Protein AF-A0A751ZZ81-F1 (afdb_monomer_lite)

pLDDT: mean 87.43, std 10.87, range [50.22, 98.56]

Organism: Salmonella dublin (NCBI:txid98360)

Foldseek 3Di:
DDKDWAFWWWADLQQKIFGDRAQQPPPPNQDDQQKKKWFPDVVIWIWGWHADPGRGITGTDGDPRHIGDIGTMMIDGDDDDDDPVVVVVVVVVVVVVVVVVVVVVVVVVCVVPPCVVVVVVVVVVVVVVVVVVVVVVVVVVVVVVVVVVVVVVVVVVVVVVVVVVVVVVVVVVVVVVVVVVVVVVVVVVVVVVVVVVVVVVVVVVVVVVVVVVVVVVVVVVVVVVVVVVVVVVVVVVVVVVVVVVVVVVVVVVDDVLVDDDPVCVCPSVPDVLVVCVVVVNNQWDDDPFWTWRADPVRQWTFIQGPVRDTAIAGPVVRDGQFDDVVRVTQRDPDPCSSCVSVVNNQWDDDPFWTWRADDDDPGPDIDIDGD

Sequence (371 aa):
MALYRTGTAAMDAQGVITGTGTKWREPLSLIRTGATIVFLTSPLKLAVISDIVSNTEMKAIQTDGDPVENGNYVILLNDSLTVDGMAQDVAETLRYYQSKETVIEEAIEFFKNFDLKTIQDLVSRAEASAQKTDADRAATEQLKNDTQTIKDAAVTETQQIKDAAVSETQQIKNAAVAETNQIKADTDAIKNQTQQIKDSAVNEITVIKNEALDARDEAENAQLAAEQSKVGADNAKSDAETARDEARQWAQQVNPENLLHKDQNLADVPDKEQAKVNFGLDRIKQNDDSSRLYDPANRRNIVLMDTGVWGVYDDVNKSFVPLGIKQGGTGAENVEGAKINFGIDRLRQTEVETMVYAPGSNSPYRITIRP

Structure (mmCIF, N/CA/C/O backbone):
data_AF-A0A751ZZ81-F1
#
_entry.id   AF-A0A751ZZ81-F1
#
loop_
_atom_site.group_PDB
_atom_site.id
_atom_site.type_symbol
_atom_site.label_atom_id
_atom_site.label_alt_id
_atom_site.label_comp_id
_atom_site.label_asym_id
_atom_site.label_entity_id
_atom_site.label_seq_id
_atom_site.pdbx_PDB_ins_code
_atom_site.Cartn_x
_atom_site.Cartn_y
_atom_site.Cartn_z
_atom_site.occupancy
_atom_site.B_iso_or_equiv
_atom_site.auth_seq_id
_atom_site.auth_comp_id
_atom_site.auth_asym_id
_atom_site.auth_atom_id
_atom_site.pdbx_PDB_model_num
ATOM 1 N N . MET A 1 1 ? -118.621 -21.925 139.766 1.00 52.91 1 MET A N 1
ATOM 2 C CA . MET A 1 1 ? -117.675 -23.026 139.499 1.00 52.91 1 MET A CA 1
ATOM 3 C C . MET A 1 1 ? -117.491 -23.099 137.993 1.00 52.91 1 MET A C 1
ATOM 5 O O . MET A 1 1 ? -118.466 -23.344 137.291 1.00 52.91 1 MET A O 1
ATOM 9 N N . ALA A 1 2 ? -116.317 -22.720 137.491 1.00 70.25 2 ALA A N 1
ATOM 10 C CA . ALA A 1 2 ? -116.065 -22.649 136.054 1.00 70.25 2 ALA A CA 1
ATOM 11 C C . ALA A 1 2 ? -115.754 -24.053 135.506 1.00 70.25 2 ALA A C 1
ATOM 13 O O . ALA A 1 2 ? -115.048 -24.826 136.153 1.00 70.25 2 ALA A O 1
ATOM 14 N N . LEU A 1 3 ? -116.328 -24.381 134.344 1.00 78.44 3 LEU A N 1
ATOM 15 C CA . LEU A 1 3 ? -116.157 -25.664 133.659 1.00 78.44 3 LEU A CA 1
ATOM 16 C C . LEU A 1 3 ? -115.354 -25.439 132.380 1.00 78.44 3 LEU A C 1
ATOM 18 O O . LEU A 1 3 ? -115.780 -24.650 131.537 1.00 78.44 3 LEU A O 1
ATOM 22 N N . TYR A 1 4 ? -114.247 -26.156 132.207 1.00 81.38 4 TYR A N 1
ATOM 23 C CA . TYR A 1 4 ? -113.512 -26.188 130.942 1.00 81.38 4 TYR A CA 1
ATOM 24 C C . TYR A 1 4 ? -114.036 -27.329 130.067 1.00 81.38 4 TYR A C 1
ATOM 26 O O . TYR A 1 4 ? -114.168 -28.455 130.545 1.00 81.38 4 TYR A O 1
ATOM 34 N N . ARG A 1 5 ? -114.365 -27.042 128.801 1.00 83.88 5 ARG A N 1
ATOM 35 C CA . ARG A 1 5 ? -115.010 -28.000 127.871 1.00 83.88 5 ARG A CA 1
ATOM 36 C C . ARG A 1 5 ? -114.432 -27.976 126.456 1.00 83.88 5 ARG A C 1
ATOM 38 O O . ARG A 1 5 ? -115.049 -28.479 125.524 1.00 83.88 5 ARG A O 1
ATOM 45 N N . THR A 1 6 ? -113.314 -27.288 126.264 1.00 83.00 6 THR A N 1
ATOM 46 C CA . THR A 1 6 ? -112.787 -27.016 124.927 1.00 83.00 6 THR A CA 1
ATOM 47 C C . THR A 1 6 ? -112.064 -28.247 124.390 1.00 83.00 6 THR A C 1
ATOM 49 O O . THR A 1 6 ? -111.134 -28.734 125.033 1.00 83.00 6 THR A O 1
ATOM 52 N N . GLY A 1 7 ? -112.466 -28.710 123.203 1.00 86.81 7 GLY A N 1
ATOM 53 C CA . GLY A 1 7 ? -111.902 -29.881 122.524 1.00 86.81 7 GLY A CA 1
ATOM 54 C C . GLY A 1 7 ? -112.528 -31.213 122.953 1.00 86.81 7 GLY A C 1
ATOM 55 O O . GLY A 1 7 ? -113.434 -31.252 123.783 1.00 86.81 7 GLY A O 1
ATOM 56 N N . THR A 1 8 ? -112.030 -32.311 122.387 1.00 87.25 8 THR A N 1
ATOM 57 C CA . THR A 1 8 ? -112.363 -33.684 122.807 1.00 87.25 8 THR A CA 1
ATOM 58 C C . THR A 1 8 ? -111.148 -34.327 123.460 1.00 87.25 8 THR A C 1
ATOM 60 O O . THR A 1 8 ? -110.020 -33.890 123.228 1.00 87.25 8 THR A O 1
ATOM 63 N N . ALA A 1 9 ? -111.355 -35.342 124.289 1.00 87.12 9 ALA A N 1
ATOM 64 C CA . ALA A 1 9 ? -110.262 -36.060 124.924 1.00 87.12 9 ALA A CA 1
ATOM 65 C C . ALA A 1 9 ? -110.516 -37.567 124.909 1.00 87.12 9 ALA A C 1
ATOM 67 O O . ALA A 1 9 ? -111.645 -38.020 125.106 1.00 87.12 9 ALA A O 1
ATOM 68 N N . ALA A 1 10 ? -109.446 -38.325 124.696 1.00 88.38 10 ALA A N 1
ATOM 69 C CA . ALA A 1 10 ?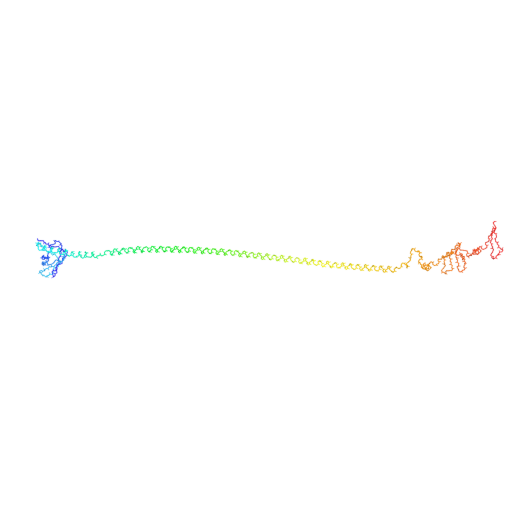 -109.373 -39.760 124.940 1.00 88.38 10 ALA A CA 1
ATOM 70 C C . ALA A 1 10 ? -108.483 -40.015 126.156 1.00 88.38 10 ALA A C 1
ATOM 72 O O . ALA A 1 10 ? -107.621 -39.190 126.469 1.00 88.38 10 ALA A O 1
ATOM 73 N N . MET A 1 11 ? -108.657 -41.160 126.808 1.00 87.44 11 MET A N 1
ATOM 74 C CA . MET A 1 11 ? -107.778 -41.594 127.891 1.00 87.44 11 MET A CA 1
ATOM 75 C C . MET A 1 11 ? -107.401 -43.057 127.700 1.00 87.44 11 MET A C 1
ATOM 77 O O . MET A 1 11 ? -108.274 -43.904 127.506 1.00 87.44 11 MET A O 1
ATOM 81 N N . ASP A 1 12 ? -106.107 -43.351 127.752 1.00 85.00 12 ASP A N 1
ATOM 82 C CA . ASP A 1 12 ? -105.612 -44.724 127.688 1.00 85.00 12 ASP A CA 1
ATOM 83 C C . ASP A 1 12 ? -105.709 -45.443 129.047 1.00 85.00 12 ASP A C 1
ATOM 85 O O . ASP A 1 12 ? -106.086 -44.859 130.064 1.00 85.00 12 ASP A O 1
ATOM 89 N N . ALA A 1 13 ? -105.383 -46.739 129.066 1.00 78.75 13 ALA A N 1
ATOM 90 C CA . ALA A 1 13 ? -105.433 -47.563 130.277 1.00 78.75 13 ALA A CA 1
ATOM 91 C C . ALA A 1 13 ? -104.358 -47.187 131.322 1.00 78.75 13 ALA A C 1
ATOM 93 O O . ALA A 1 13 ? -104.351 -47.730 132.425 1.00 78.75 13 ALA A O 1
ATOM 94 N N . GLN A 1 14 ? -103.424 -46.292 130.981 1.00 78.06 14 GLN A N 1
ATOM 95 C CA . GLN A 1 14 ? -102.350 -45.812 131.850 1.00 78.06 14 GLN A CA 1
ATOM 96 C C . GLN A 1 14 ? -102.650 -44.419 132.431 1.00 78.06 14 GLN A C 1
ATOM 98 O O . GLN A 1 14 ? -101.822 -43.873 133.164 1.00 78.06 14 GLN A O 1
ATOM 103 N N . GLY A 1 15 ? -103.825 -43.849 132.138 1.00 81.44 15 GLY A N 1
ATOM 104 C CA . GLY A 1 15 ? -104.251 -42.543 132.636 1.00 81.44 15 GLY A CA 1
ATOM 105 C C . GLY A 1 15 ? -103.651 -41.358 131.874 1.00 81.44 15 GLY A C 1
ATOM 106 O O . GLY A 1 15 ? -103.718 -40.225 132.357 1.00 81.44 15 GLY A O 1
ATOM 107 N N . VAL A 1 16 ? -103.063 -41.571 130.692 1.00 86.19 16 VAL A N 1
ATOM 108 C CA . VAL A 1 16 ? -102.661 -40.465 129.817 1.00 86.19 16 VAL A CA 1
ATOM 109 C C . VAL A 1 16 ? -103.884 -39.992 129.052 1.00 86.19 16 VAL A C 1
ATOM 111 O O . VAL A 1 16 ? -104.569 -40.762 128.380 1.00 86.19 16 VAL A O 1
ATOM 114 N N . ILE A 1 17 ? -104.154 -38.698 129.167 1.00 88.62 17 ILE A N 1
ATOM 115 C CA . ILE A 1 17 ? -105.259 -38.040 128.493 1.00 88.62 17 ILE A CA 1
ATOM 116 C C . ILE A 1 17 ? -104.697 -37.252 127.324 1.00 88.62 17 ILE A C 1
ATOM 118 O O . ILE A 1 17 ? -103.919 -36.306 127.491 1.00 88.62 17 ILE A O 1
ATOM 122 N N . THR A 1 18 ? -105.148 -37.623 126.133 1.00 89.69 18 THR A N 1
ATOM 123 C CA . THR A 1 18 ? -104.795 -36.946 124.892 1.00 89.69 18 THR A CA 1
ATOM 124 C C . THR A 1 18 ? -105.972 -36.106 124.429 1.00 89.69 18 THR A C 1
ATOM 126 O O . THR A 1 18 ? -107.045 -36.619 124.104 1.00 89.69 18 THR A O 1
ATOM 129 N N . GLY A 1 19 ? -105.765 -34.795 124.417 1.00 87.75 19 GLY A N 1
ATOM 130 C CA . GLY A 1 19 ? -106.730 -33.806 123.976 1.00 87.75 19 GLY A CA 1
ATOM 131 C C . GLY A 1 19 ? -106.564 -33.472 122.497 1.00 87.75 19 GLY A C 1
ATOM 132 O O . GLY A 1 19 ? -105.462 -33.214 122.019 1.00 87.75 19 GLY A O 1
ATOM 133 N N . THR A 1 20 ? -107.674 -33.421 121.764 1.00 85.56 20 THR A N 1
ATOM 134 C CA . THR A 1 20 ? -107.727 -32.886 120.399 1.00 85.56 20 THR A CA 1
ATOM 135 C C . THR A 1 20 ? -108.415 -31.524 120.431 1.00 85.56 20 THR A C 1
ATOM 137 O O . THR A 1 20 ? -109.560 -31.405 120.865 1.00 85.56 20 THR A O 1
ATOM 140 N N . GLY A 1 21 ? -107.712 -30.476 119.992 1.00 83.12 21 GLY A N 1
ATOM 141 C CA . GLY A 1 21 ? -108.228 -29.100 120.026 1.00 83.12 21 GLY A CA 1
ATOM 142 C C . GLY A 1 21 ? -108.321 -28.495 121.432 1.00 83.12 21 GLY A C 1
ATOM 143 O O . GLY A 1 21 ? -109.010 -27.495 121.627 1.00 83.12 21 GLY A O 1
ATOM 144 N N . THR A 1 22 ? -107.643 -29.094 122.411 1.00 88.56 22 THR A N 1
ATOM 145 C CA . THR A 1 22 ? -107.570 -28.596 123.786 1.00 88.56 22 THR A CA 1
ATOM 146 C C . THR A 1 22 ? -106.438 -27.575 123.936 1.00 88.56 22 THR A C 1
ATOM 148 O O . THR A 1 22 ? -105.478 -27.550 123.163 1.00 88.56 22 THR A O 1
ATOM 151 N N . LYS A 1 23 ? -106.553 -26.704 124.939 1.00 85.81 23 LYS A N 1
ATOM 152 C CA . LYS A 1 23 ? -105.578 -25.651 125.254 1.00 85.81 23 LYS A CA 1
ATOM 153 C C . LYS A 1 23 ? -105.278 -25.600 126.752 1.00 85.81 23 LYS A C 1
ATOM 155 O O . LYS A 1 23 ? -105.541 -24.604 127.423 1.00 85.81 23 LYS A O 1
ATOM 160 N N . TRP A 1 24 ? -104.784 -26.702 127.303 1.00 87.31 24 TRP A N 1
ATOM 161 C CA . TRP A 1 24 ? -104.685 -26.866 128.755 1.00 87.31 24 TRP A CA 1
ATOM 162 C C . TRP A 1 24 ? -103.599 -26.041 129.459 1.00 87.31 24 TRP A C 1
ATOM 164 O O . TRP A 1 24 ? -103.684 -25.852 130.667 1.00 87.31 24 TRP A O 1
ATOM 174 N N . ARG A 1 25 ? -102.604 -25.520 128.732 1.00 81.00 25 ARG A N 1
ATOM 175 C CA . ARG A 1 25 ? -101.542 -24.641 129.256 1.00 81.00 25 ARG A CA 1
ATOM 176 C C . ARG A 1 25 ? -101.685 -23.187 128.811 1.00 81.00 25 ARG A C 1
ATOM 178 O O . ARG A 1 25 ? -100.784 -22.386 129.053 1.00 81.00 25 ARG A O 1
ATOM 185 N N . GLU A 1 26 ? -102.786 -22.828 128.154 1.00 78.38 26 GLU A N 1
ATOM 186 C CA . GLU A 1 26 ? -103.008 -21.437 127.773 1.00 78.38 26 GLU A CA 1
ATOM 187 C C . GLU A 1 26 ? -103.059 -20.565 129.042 1.00 78.38 26 GLU A C 1
ATOM 189 O O . GLU A 1 26 ? -103.653 -20.982 130.051 1.00 78.38 26 GLU A O 1
ATOM 194 N N . PRO A 1 27 ? -102.421 -19.379 129.028 1.00 64.38 27 PRO A N 1
ATOM 195 C CA . PRO A 1 27 ? -102.512 -18.444 130.139 1.00 64.38 27 PRO A CA 1
ATOM 196 C C . PRO A 1 27 ? -103.981 -18.192 130.498 1.00 64.38 27 PRO A C 1
ATOM 198 O O . PRO A 1 27 ? -104.813 -18.038 129.609 1.00 64.38 27 PRO A O 1
ATOM 201 N N . LEU A 1 28 ? -104.298 -18.148 131.797 1.00 64.06 28 LEU A N 1
ATOM 202 C CA . LEU A 1 28 ? -105.658 -17.946 132.333 1.00 64.06 28 LEU A CA 1
ATOM 203 C C . LEU A 1 28 ? -106.653 -19.109 132.117 1.00 64.06 28 LEU A C 1
ATOM 205 O O . LEU A 1 28 ? -107.827 -18.957 132.443 1.00 64.06 28 LEU A O 1
ATOM 209 N N . SER A 1 29 ? -106.216 -20.287 131.651 1.00 64.19 29 SER A N 1
ATOM 210 C CA . SER A 1 29 ? -107.076 -21.490 131.571 1.00 64.19 29 SER A CA 1
ATOM 211 C C . SER A 1 29 ? -107.553 -22.007 132.939 1.00 64.19 29 SER A C 1
ATOM 213 O O . SER A 1 29 ? -108.545 -22.731 133.007 1.00 64.19 29 SER A O 1
ATOM 215 N N . LEU A 1 30 ? -106.863 -21.626 134.024 1.00 72.56 30 LEU A N 1
ATOM 216 C CA . LEU A 1 30 ? -107.124 -22.011 135.423 1.00 72.56 30 LEU A CA 1
ATOM 217 C C . LEU A 1 30 ? -107.146 -23.532 135.677 1.00 72.56 30 LEU A C 1
ATOM 219 O O . LEU A 1 30 ? -107.594 -23.981 136.731 1.00 72.56 30 LEU A O 1
ATOM 223 N N . ILE A 1 31 ? -106.640 -24.335 134.737 1.00 77.94 31 ILE A N 1
ATOM 224 C CA . ILE A 1 31 ? -106.460 -25.776 134.919 1.00 77.94 31 ILE A CA 1
ATOM 225 C C . ILE A 1 31 ? -105.158 -25.983 135.690 1.00 77.94 31 ILE A C 1
ATOM 227 O O . ILE A 1 31 ? -104.101 -25.485 135.296 1.00 77.94 31 ILE A O 1
ATOM 231 N N . ARG A 1 32 ? -105.229 -26.707 136.807 1.00 78.38 32 ARG A N 1
ATOM 232 C CA . ARG A 1 32 ? -104.077 -27.034 137.655 1.00 78.38 32 ARG A CA 1
ATOM 233 C C . ARG A 1 32 ? -104.019 -28.535 137.907 1.00 78.38 32 ARG A C 1
ATOM 235 O O . ARG A 1 32 ? -105.027 -29.236 137.797 1.00 78.38 32 ARG A O 1
ATOM 242 N N . THR A 1 33 ? -102.836 -29.019 138.267 1.00 78.38 33 THR A N 1
ATOM 243 C CA . THR A 1 33 ? -102.689 -30.359 138.837 1.00 78.38 33 THR A CA 1
ATOM 244 C C . THR A 1 33 ? -103.566 -30.463 140.092 1.00 78.38 33 THR A C 1
ATOM 246 O O . THR A 1 33 ? -103.623 -29.540 140.903 1.00 78.38 33 THR A O 1
ATOM 249 N N . GLY A 1 34 ? -104.338 -31.544 140.197 1.00 73.56 34 GLY A N 1
ATOM 250 C CA . GLY A 1 34 ? -105.374 -31.773 141.208 1.00 73.56 34 GLY A CA 1
ATOM 251 C C . GLY A 1 34 ? -106.821 -31.527 140.748 1.00 73.56 34 GLY A C 1
ATOM 252 O O . GLY A 1 34 ? -107.743 -31.906 141.466 1.00 73.56 34 GLY A O 1
ATOM 253 N N . ALA A 1 35 ? -107.061 -30.938 139.570 1.00 81.12 35 ALA A N 1
ATOM 254 C CA . ALA A 1 35 ? -108.416 -30.729 139.040 1.00 81.12 35 ALA A CA 1
ATOM 255 C C . ALA A 1 35 ? -109.068 -32.032 138.519 1.00 81.12 35 ALA A C 1
ATOM 257 O O . ALA A 1 35 ? -108.384 -32.927 138.026 1.00 81.12 35 ALA A O 1
ATOM 258 N N . THR A 1 36 ? -110.399 -32.154 138.606 1.00 84.75 36 THR A N 1
ATOM 259 C CA . THR A 1 36 ? -111.142 -33.360 138.176 1.00 84.75 36 THR A CA 1
ATOM 260 C C . THR A 1 36 ? -111.661 -33.226 136.746 1.00 84.75 36 THR A C 1
ATOM 262 O O . THR A 1 36 ? -112.291 -32.218 136.414 1.00 84.75 36 THR A O 1
ATOM 265 N N . ILE A 1 37 ? -111.447 -34.263 135.929 1.00 85.56 37 ILE A N 1
ATOM 266 C CA . ILE A 1 37 ? -111.973 -34.414 134.569 1.00 85.56 37 ILE A CA 1
ATOM 267 C C . ILE A 1 37 ? -113.079 -35.482 134.515 1.00 85.56 37 ILE A C 1
ATOM 269 O O . ILE A 1 37 ? -112.986 -36.534 135.147 1.00 85.56 37 ILE A O 1
ATOM 273 N N . VAL A 1 38 ? -114.136 -35.205 133.750 1.00 87.31 38 VAL A N 1
ATOM 274 C CA . VAL A 1 38 ? -115.312 -36.060 133.546 1.00 87.31 38 VAL A CA 1
ATOM 275 C C . VAL A 1 38 ? -115.470 -36.352 132.056 1.00 87.31 38 VAL A C 1
ATOM 277 O O . VAL A 1 38 ? -115.635 -35.417 131.273 1.00 87.31 38 VAL A O 1
ATOM 280 N N . PHE A 1 39 ? -115.462 -37.623 131.660 1.00 86.69 39 PHE A N 1
ATOM 281 C CA . PHE A 1 39 ? -115.696 -38.065 130.284 1.00 86.69 39 PHE A CA 1
ATOM 282 C C . PHE A 1 39 ? -117.172 -38.415 130.069 1.00 86.69 39 PHE A C 1
ATOM 284 O O . PHE A 1 39 ? -117.757 -39.187 130.832 1.00 86.69 39 PHE A O 1
ATOM 291 N N . LEU A 1 40 ? -117.775 -37.852 129.018 1.00 86.00 40 LEU A N 1
ATOM 292 C CA . LEU A 1 40 ? -119.206 -37.950 128.716 1.00 86.00 40 LEU A CA 1
ATOM 293 C C . LEU A 1 40 ? -119.547 -39.205 127.892 1.00 86.00 40 LEU A C 1
ATOM 295 O O . LEU A 1 40 ? -120.096 -39.114 126.795 1.00 86.00 40 LEU A O 1
ATOM 299 N N . THR A 1 41 ? -119.206 -40.377 128.422 1.00 79.69 41 THR A N 1
ATOM 300 C CA . THR A 1 41 ? -119.526 -41.703 127.863 1.00 79.69 41 THR A CA 1
ATOM 301 C C . THR A 1 41 ? -120.710 -42.359 128.601 1.00 79.69 41 THR A C 1
ATOM 303 O O . THR A 1 41 ? -121.181 -41.842 129.612 1.00 79.69 41 THR A O 1
ATOM 306 N N . SER A 1 42 ? -121.265 -43.467 128.087 1.00 78.00 42 SER A N 1
ATOM 307 C CA . SER A 1 42 ? -122.317 -44.248 128.771 1.00 78.00 42 SER A CA 1
ATOM 308 C C . SER A 1 42 ? -121.830 -45.674 129.048 1.00 78.00 42 SER A C 1
ATOM 310 O O . SER A 1 42 ? -121.753 -46.453 128.098 1.00 78.00 42 SER A O 1
ATOM 312 N N . PRO A 1 43 ? -121.522 -46.042 130.311 1.00 73.00 43 PRO A N 1
ATOM 313 C CA . PRO A 1 43 ? -121.559 -45.220 131.538 1.00 73.00 43 PRO A CA 1
ATOM 314 C C . PRO A 1 43 ? -120.437 -44.154 131.619 1.00 73.00 43 PRO A C 1
ATOM 316 O O . PRO A 1 43 ? -119.402 -44.307 130.972 1.00 73.00 43 PRO A O 1
ATOM 319 N N . LEU A 1 44 ? -120.651 -43.079 132.401 1.00 79.62 44 LEU A N 1
ATOM 320 C CA . LEU A 1 44 ? -119.705 -41.953 132.571 1.00 79.62 44 LEU A CA 1
ATOM 321 C C . LEU A 1 44 ? -118.418 -42.391 133.284 1.00 79.62 44 LEU A C 1
ATOM 323 O O . LEU A 1 44 ? -118.491 -43.183 134.221 1.00 79.62 44 LEU A O 1
ATOM 327 N N . LYS A 1 45 ? -117.268 -41.803 132.915 1.00 82.44 45 LYS A N 1
ATOM 328 C CA . LYS A 1 45 ? -115.968 -42.053 133.576 1.00 82.44 45 LYS A CA 1
ATOM 329 C C . LYS A 1 45 ? -115.322 -40.771 134.116 1.00 82.44 45 LYS A C 1
ATOM 331 O O . LYS A 1 45 ? -115.482 -39.700 133.533 1.00 82.44 45 LYS A O 1
ATOM 336 N N . LEU A 1 46 ? -114.576 -40.878 135.218 1.00 82.31 46 LEU A N 1
ATOM 337 C CA . LEU A 1 46 ? -113.945 -39.763 135.947 1.00 82.31 46 LEU A CA 1
ATOM 338 C C . LEU A 1 46 ? -112.431 -39.995 136.123 1.00 82.31 46 LEU A C 1
ATOM 340 O O . LEU A 1 46 ? -111.985 -41.140 136.205 1.00 82.31 46 LEU A O 1
ATOM 344 N N . ALA A 1 47 ? -111.643 -38.917 136.193 1.00 83.75 47 ALA A N 1
ATOM 345 C CA . ALA A 1 47 ? -110.224 -38.962 136.569 1.00 83.75 47 ALA A CA 1
ATOM 346 C C . ALA A 1 47 ? -109.761 -37.647 137.239 1.00 83.75 47 ALA A C 1
ATOM 348 O O . ALA A 1 47 ? -110.406 -36.607 137.097 1.00 83.75 47 ALA A O 1
ATOM 349 N N . VAL A 1 48 ? -108.644 -37.669 137.974 1.00 84.06 48 VAL A N 1
ATOM 350 C CA . VAL A 1 48 ? -108.041 -36.472 138.606 1.00 84.06 48 VAL A CA 1
ATOM 351 C C . VAL A 1 48 ? -106.686 -36.173 137.979 1.00 84.06 48 VAL A C 1
ATOM 353 O O . VAL A 1 48 ? -105.823 -37.041 137.947 1.00 84.06 48 VAL A O 1
ATOM 356 N N . ILE A 1 49 ? -106.484 -34.947 137.502 1.00 85.31 49 ILE A N 1
ATOM 357 C CA . ILE A 1 49 ? -105.274 -34.522 136.791 1.00 85.31 49 ILE A CA 1
ATOM 358 C C . ILE A 1 49 ? -104.079 -34.535 137.749 1.00 85.31 49 ILE A C 1
ATOM 360 O O . ILE A 1 49 ? -104.097 -33.857 138.770 1.00 85.31 49 ILE A O 1
ATOM 364 N N . SER A 1 50 ? -103.017 -35.256 137.414 1.00 82.75 50 SER A N 1
ATOM 365 C CA . SER A 1 50 ? -101.772 -35.311 138.187 1.00 82.75 50 SER A CA 1
ATOM 366 C C . SER A 1 50 ? -100.665 -34.448 137.588 1.00 82.75 50 SER A C 1
ATOM 368 O O . SER A 1 50 ? -99.832 -33.935 138.327 1.00 82.75 50 SER A O 1
ATOM 370 N N . ASP A 1 51 ? -100.653 -34.276 136.264 1.00 83.31 51 ASP A N 1
ATOM 371 C CA . ASP A 1 51 ? -99.668 -33.450 135.563 1.00 83.31 51 ASP A CA 1
ATOM 372 C C . ASP A 1 51 ? -100.263 -32.855 134.281 1.00 83.31 51 ASP A C 1
ATOM 374 O O . ASP A 1 51 ? -101.048 -33.513 133.596 1.00 83.31 51 ASP A O 1
ATOM 378 N N . ILE A 1 52 ? -99.880 -31.624 133.942 1.00 84.94 52 ILE A N 1
ATOM 379 C CA . ILE A 1 52 ? -100.279 -30.952 132.699 1.00 84.94 52 ILE A CA 1
ATOM 380 C C . ILE A 1 52 ? -99.021 -30.776 131.859 1.00 84.94 52 ILE A C 1
ATOM 382 O O . ILE A 1 52 ? -98.259 -29.823 132.047 1.00 84.94 52 ILE A O 1
ATOM 386 N N . VAL A 1 53 ? -98.808 -31.693 130.921 1.00 85.56 53 VAL A N 1
ATOM 387 C CA . VAL A 1 53 ? -97.580 -31.774 130.124 1.00 85.56 53 VAL A CA 1
ATOM 388 C C . VAL A 1 53 ? -97.586 -30.711 129.027 1.00 85.56 53 VAL A C 1
ATOM 390 O O . VAL A 1 53 ? -96.606 -29.991 128.835 1.00 85.56 53 VAL A O 1
ATOM 393 N N . SER A 1 54 ? -98.711 -30.563 128.328 1.00 85.19 54 SER A N 1
ATOM 394 C CA . SER A 1 54 ? -98.846 -29.630 127.210 1.00 85.19 54 SER A CA 1
ATOM 395 C C . SER A 1 54 ? -100.284 -29.125 127.059 1.00 85.19 54 SER A C 1
ATOM 397 O O . SER A 1 54 ? -101.158 -29.423 127.869 1.00 85.19 54 SER A O 1
ATOM 399 N N . ASN A 1 55 ? -100.549 -28.344 126.007 1.00 84.94 55 ASN A N 1
ATOM 400 C CA . ASN A 1 55 ? -101.912 -27.926 125.668 1.00 84.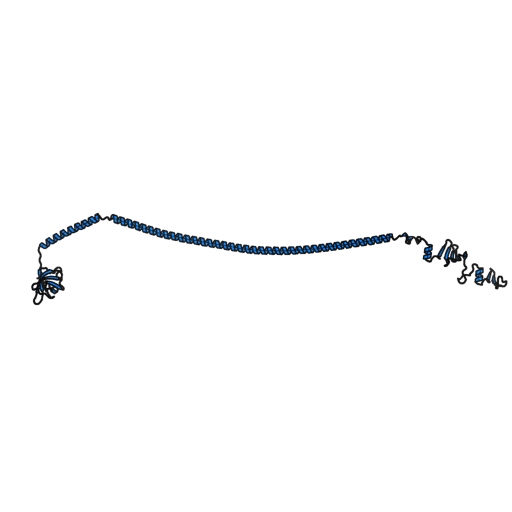94 55 ASN A CA 1
ATOM 401 C C . ASN A 1 55 ? -102.843 -29.104 125.335 1.00 84.94 55 ASN A C 1
ATOM 403 O O . ASN A 1 55 ? -104.060 -28.963 125.469 1.00 84.94 55 ASN A O 1
ATOM 407 N N . THR A 1 56 ? -102.276 -30.235 124.920 1.00 87.69 56 THR A N 1
ATOM 408 C CA . THR A 1 56 ? -102.987 -31.396 124.367 1.00 87.69 56 THR A CA 1
ATOM 409 C C . THR A 1 56 ? -102.662 -32.705 125.072 1.00 87.69 56 THR A C 1
ATOM 411 O O . THR A 1 56 ? -103.171 -33.749 124.680 1.00 87.69 56 THR A O 1
ATOM 414 N N . GLU A 1 57 ? -101.839 -32.676 126.116 1.00 88.12 57 GLU A N 1
ATOM 415 C CA . GLU A 1 57 ? -101.493 -33.864 126.890 1.00 88.12 57 GLU A CA 1
ATOM 416 C C . GLU A 1 57 ? -101.491 -33.550 128.385 1.00 88.12 57 GLU A C 1
ATOM 418 O O . GLU A 1 57 ? -100.861 -32.590 128.842 1.00 88.12 57 GLU A O 1
ATOM 423 N N . MET A 1 58 ? -102.195 -34.380 129.145 1.00 89.19 58 MET A N 1
ATOM 424 C CA . MET A 1 58 ? -102.167 -34.376 130.600 1.00 89.19 58 MET A CA 1
ATOM 425 C C . MET A 1 58 ? -102.194 -35.807 131.107 1.00 89.19 58 MET A C 1
ATOM 427 O O . MET A 1 58 ? -102.627 -36.725 130.415 1.00 89.19 58 MET A O 1
ATOM 431 N N . LYS A 1 59 ? -101.730 -35.995 132.332 1.00 86.62 59 LYS A N 1
ATOM 432 C CA . LYS A 1 59 ? -101.814 -37.275 133.025 1.00 86.62 59 LYS A CA 1
ATOM 433 C C . LYS A 1 59 ? -102.851 -37.156 134.117 1.00 86.62 59 LYS A C 1
ATOM 435 O O . LYS A 1 59 ? -102.929 -36.119 134.779 1.00 86.62 59 LYS A O 1
ATOM 440 N N . ALA A 1 60 ? -103.633 -38.203 134.298 1.00 84.94 60 ALA A N 1
ATOM 441 C CA . ALA A 1 60 ? -104.627 -38.282 135.342 1.00 84.94 60 ALA A CA 1
ATOM 442 C C . ALA A 1 60 ? -104.624 -39.651 136.013 1.00 84.94 60 ALA A C 1
ATOM 444 O O . ALA A 1 60 ? -104.247 -40.667 135.439 1.00 84.94 60 ALA A O 1
ATOM 445 N N . ILE A 1 61 ? -105.077 -39.657 137.257 1.00 81.69 61 ILE A N 1
ATOM 446 C CA . ILE A 1 61 ? -105.277 -40.861 138.046 1.00 81.69 61 ILE A CA 1
ATOM 447 C C . ILE A 1 61 ? -106.720 -41.315 137.803 1.00 81.69 61 ILE A C 1
ATOM 449 O O . ILE A 1 61 ? -107.668 -40.579 138.100 1.00 81.69 61 ILE A O 1
ATOM 453 N N . GLN A 1 62 ? -106.870 -42.493 137.197 1.00 66.69 62 GLN A N 1
ATOM 454 C CA . GLN A 1 62 ? -108.138 -43.055 136.728 1.00 66.69 62 GLN A CA 1
ATOM 455 C C . GLN A 1 62 ? -108.877 -43.808 137.847 1.00 66.69 62 GLN A C 1
ATOM 457 O O . GLN A 1 62 ? -108.234 -44.390 138.717 1.00 66.69 62 GLN A O 1
ATOM 462 N N . THR A 1 63 ? -110.216 -43.820 137.830 1.00 61.84 63 THR A N 1
ATOM 463 C CA . THR A 1 63 ? -111.012 -44.484 138.886 1.00 61.84 63 THR A CA 1
ATOM 464 C C . THR A 1 63 ? -111.345 -45.955 138.577 1.00 61.84 63 THR A C 1
ATOM 466 O O . THR A 1 63 ? -111.295 -46.773 139.490 1.00 61.84 63 THR A O 1
ATOM 469 N N . ASP A 1 64 ? -111.575 -46.314 137.301 1.00 63.59 64 ASP A N 1
ATOM 470 C CA . ASP A 1 64 ? -112.162 -47.622 136.922 1.00 63.59 64 ASP A CA 1
ATOM 471 C C . ASP A 1 64 ? -111.332 -48.437 135.894 1.00 63.59 64 ASP A C 1
ATOM 473 O O . ASP A 1 64 ? -111.781 -49.473 135.414 1.00 63.59 64 ASP A O 1
ATOM 477 N N . GLY A 1 65 ? -110.124 -47.979 135.532 1.00 67.00 65 GLY A N 1
ATOM 478 C CA . GLY A 1 65 ? -109.106 -48.725 134.758 1.00 67.00 65 GLY A CA 1
ATOM 479 C C . GLY A 1 65 ? -109.366 -48.999 133.265 1.00 67.00 65 GLY A C 1
ATOM 480 O O . GLY A 1 65 ? -108.421 -49.268 132.527 1.00 67.00 65 GLY A O 1
ATOM 481 N N . ASP A 1 66 ? -110.605 -48.903 132.783 1.00 73.56 66 ASP A N 1
ATOM 482 C CA . ASP A 1 66 ? -110.918 -49.132 131.365 1.00 73.56 66 ASP A CA 1
ATOM 483 C C . ASP A 1 66 ? -110.668 -47.876 130.506 1.00 73.56 66 ASP A C 1
ATOM 485 O O . ASP A 1 66 ? -111.171 -46.802 130.867 1.00 73.56 66 ASP A O 1
ATOM 489 N N . PRO A 1 67 ? -110.026 -47.978 129.324 1.00 80.00 67 PRO A N 1
ATOM 490 C CA . PRO A 1 67 ? -109.767 -46.831 128.452 1.00 80.00 67 PRO A CA 1
ATOM 491 C C . PRO A 1 67 ? -111.054 -46.120 127.995 1.00 80.00 67 PRO A C 1
ATOM 493 O O . PRO A 1 67 ? -112.157 -46.683 127.996 1.00 80.00 67 PRO A O 1
ATOM 496 N N . VAL A 1 68 ? -110.917 -44.842 127.638 1.00 82.94 68 VAL A N 1
ATOM 497 C CA . VAL A 1 68 ? -111.983 -43.977 127.121 1.00 82.94 68 VAL A CA 1
ATOM 498 C C . VAL A 1 68 ? -111.644 -43.579 125.694 1.00 82.94 68 VAL A C 1
ATOM 500 O O . VAL A 1 68 ? -110.643 -42.903 125.453 1.00 82.94 68 VAL A O 1
ATOM 503 N N . GLU A 1 69 ? -112.497 -43.974 124.750 1.00 83.12 69 GLU A N 1
ATOM 504 C CA . GLU A 1 69 ? -112.402 -43.502 123.369 1.00 83.12 69 GLU A CA 1
ATOM 505 C C . GLU A 1 69 ? -112.594 -41.983 123.286 1.00 83.12 69 GLU A C 1
ATOM 507 O O . GLU A 1 69 ? -113.262 -41.375 124.123 1.00 83.12 69 GLU A O 1
ATOM 512 N N . ASN A 1 70 ? -112.002 -41.362 122.263 1.00 85.12 70 ASN A N 1
ATOM 513 C CA . ASN A 1 70 ? -112.021 -39.912 122.106 1.00 85.12 70 ASN A CA 1
ATOM 514 C C . ASN A 1 70 ? -113.454 -39.372 122.048 1.00 85.12 70 ASN A C 1
ATOM 516 O O . ASN A 1 70 ? -114.218 -39.701 121.140 1.00 85.12 70 ASN A O 1
ATOM 520 N N . GLY A 1 71 ? -113.797 -38.503 122.993 1.00 85.31 71 GLY A N 1
ATOM 521 C CA . GLY A 1 71 ? -115.139 -37.958 123.109 1.00 85.31 71 GLY A CA 1
ATOM 522 C C . GLY A 1 71 ? -115.188 -36.667 123.913 1.00 85.31 71 GLY A C 1
ATOM 523 O O . GLY A 1 71 ? -114.170 -36.066 124.263 1.00 85.31 71 GLY A O 1
ATOM 524 N N . ASN A 1 72 ? -116.405 -36.209 124.189 1.00 85.94 72 ASN A N 1
ATOM 525 C CA . ASN A 1 72 ? -116.613 -34.975 124.938 1.00 85.94 72 ASN A CA 1
ATOM 526 C C . ASN A 1 72 ? -116.253 -35.160 126.420 1.00 85.94 72 ASN A C 1
ATOM 528 O O . ASN A 1 72 ? -116.538 -36.201 127.014 1.00 85.94 72 ASN A O 1
ATOM 532 N N . TYR A 1 73 ? -115.682 -34.120 127.030 1.00 89.88 73 TYR A N 1
ATOM 533 C CA . TYR A 1 73 ? -115.303 -34.115 128.442 1.00 89.88 73 TYR A CA 1
ATOM 534 C C . TYR A 1 73 ? -115.546 -32.746 129.099 1.00 89.88 73 TYR A C 1
ATOM 536 O O . TYR A 1 73 ? -115.854 -31.752 128.438 1.00 89.88 73 TYR A O 1
ATOM 544 N N . VAL A 1 74 ? -115.402 -32.700 130.423 1.00 84.25 74 VAL A N 1
ATOM 545 C CA . VAL A 1 74 ? -115.498 -31.493 131.255 1.00 84.25 74 VAL A CA 1
ATOM 546 C C . VAL A 1 74 ? -114.412 -31.509 132.338 1.00 84.25 74 VAL A C 1
ATOM 548 O O . VAL A 1 74 ? -114.204 -32.551 132.945 1.00 84.25 74 VAL A O 1
ATOM 551 N N . ILE A 1 75 ? -113.762 -30.373 132.630 1.00 85.75 75 ILE A N 1
ATOM 552 C CA . ILE A 1 75 ? -112.854 -30.198 133.789 1.00 85.75 75 ILE A CA 1
ATOM 553 C C . ILE A 1 75 ? -113.402 -29.136 134.753 1.00 85.75 75 ILE A C 1
ATOM 555 O O . ILE A 1 75 ? -113.905 -28.096 134.321 1.00 85.75 75 ILE A O 1
ATOM 559 N N . LEU A 1 76 ? -113.274 -29.385 136.058 1.00 82.56 76 LEU A N 1
ATOM 560 C CA . LEU A 1 76 ? -113.653 -28.482 137.155 1.00 82.56 76 LEU A CA 1
ATOM 561 C C . LEU A 1 76 ? -112.450 -27.619 137.621 1.00 82.56 76 LEU A C 1
ATOM 563 O O . LEU A 1 76 ? -111.422 -28.183 137.979 1.00 82.56 76 LEU A O 1
ATOM 567 N N . LEU A 1 77 ? -112.565 -26.278 137.647 1.00 80.50 77 LEU A N 1
ATOM 568 C CA . LEU A 1 77 ? -111.454 -25.326 137.930 1.00 80.50 77 LEU A CA 1
ATOM 569 C C . LEU A 1 77 ? -111.462 -24.745 139.373 1.00 80.50 77 LEU A C 1
ATOM 571 O O . LEU A 1 77 ? -112.548 -24.537 139.925 1.00 80.50 77 LEU A O 1
ATOM 575 N N . ASN A 1 78 ? -110.284 -24.415 139.953 1.00 61.06 78 ASN A N 1
ATOM 576 C CA . ASN A 1 78 ? -110.093 -23.752 141.271 1.00 61.06 78 ASN A CA 1
ATOM 577 C C . ASN A 1 78 ? -109.179 -22.489 141.207 1.00 61.06 78 ASN A C 1
ATOM 579 O O . ASN A 1 78 ? -108.368 -22.367 140.296 1.00 61.06 78 ASN A O 1
ATOM 583 N N . ASP A 1 79 ? -109.294 -21.546 142.161 1.00 61.75 79 ASP A N 1
ATOM 584 C CA . ASP A 1 79 ? -108.463 -20.318 142.260 1.00 61.75 79 ASP A CA 1
ATOM 585 C C . ASP A 1 79 ? -107.938 -20.136 143.705 1.00 61.75 79 ASP A C 1
ATOM 587 O O . ASP A 1 79 ? -108.704 -20.327 144.652 1.00 61.75 79 ASP A O 1
ATOM 591 N N . SER A 1 80 ? -106.647 -19.831 143.910 1.00 52.12 80 SER A N 1
ATOM 592 C CA . SER A 1 80 ? -106.032 -19.736 145.255 1.00 52.12 80 SER A CA 1
ATOM 593 C C . SER A 1 80 ? -104.775 -18.841 145.317 1.00 52.12 80 SER A C 1
ATOM 595 O O . SER A 1 80 ? -103.842 -19.044 144.543 1.00 52.12 80 SER A O 1
ATOM 597 N N . LEU A 1 81 ? -104.725 -17.925 146.300 1.00 50.22 81 LEU A N 1
ATOM 598 C CA . LEU A 1 81 ? -103.641 -16.984 146.668 1.00 50.22 81 LEU A CA 1
ATOM 599 C C . LEU A 1 81 ? -103.114 -17.288 148.097 1.00 50.22 81 LEU A C 1
ATOM 601 O O . LEU A 1 81 ? -103.907 -17.167 149.029 1.00 50.22 81 LEU A O 1
ATOM 605 N N . THR A 1 82 ? -101.815 -17.590 148.306 1.00 50.75 82 THR A N 1
ATOM 606 C CA . THR A 1 82 ? -101.127 -17.562 149.635 1.00 50.75 82 THR A CA 1
ATOM 607 C C . THR A 1 82 ? -99.611 -17.234 149.550 1.00 50.75 82 THR A C 1
ATOM 609 O O . THR A 1 82 ? -99.007 -17.277 148.482 1.00 50.75 82 THR A O 1
ATOM 612 N N . VAL A 1 83 ? -99.019 -16.856 150.699 1.00 53.41 83 VAL A N 1
ATOM 613 C CA . VAL A 1 83 ? -97.817 -16.004 150.912 1.00 53.41 83 VAL A CA 1
ATOM 614 C C . VAL A 1 83 ? -96.442 -16.648 150.612 1.00 53.41 83 VAL A C 1
ATOM 616 O O . VAL A 1 83 ? -95.483 -15.917 150.371 1.00 53.41 83 VAL A O 1
ATOM 619 N N . ASP A 1 84 ? -96.317 -17.975 150.530 1.00 55.41 84 ASP A N 1
ATOM 620 C CA . ASP A 1 84 ? -95.022 -18.642 150.263 1.00 55.41 84 ASP A CA 1
ATOM 621 C C . ASP A 1 84 ? -94.467 -18.378 148.851 1.00 55.41 84 ASP A C 1
ATOM 623 O O . ASP A 1 84 ? -93.254 -18.409 148.636 1.00 55.41 84 ASP A O 1
ATOM 627 N N . GLY A 1 85 ? -95.334 -18.036 147.892 1.00 57.69 85 GLY A N 1
ATOM 628 C CA . GLY A 1 85 ? -94.921 -17.753 146.515 1.00 57.69 85 GLY A CA 1
ATOM 629 C C . GLY A 1 85 ? -94.032 -16.512 146.360 1.00 57.69 85 GLY A C 1
ATOM 630 O O . GLY A 1 85 ? -93.258 -16.440 145.413 1.00 57.69 85 GLY A O 1
ATOM 631 N N . MET A 1 86 ? -94.092 -15.546 147.285 1.00 57.56 86 MET A N 1
ATOM 632 C CA . MET A 1 86 ? -93.317 -14.299 147.169 1.00 57.56 86 MET A CA 1
ATOM 633 C C . MET A 1 86 ? -91.852 -14.431 147.610 1.00 57.56 86 MET A C 1
ATOM 635 O O . MET A 1 86 ? -91.002 -13.691 147.124 1.00 57.56 86 MET A O 1
ATOM 639 N N . ALA A 1 87 ? -91.526 -15.348 148.524 1.00 60.31 87 ALA A N 1
ATOM 640 C CA . ALA A 1 87 ? -90.164 -15.467 149.058 1.00 60.31 87 ALA A CA 1
ATOM 641 C C . ALA A 1 87 ? -89.204 -16.189 148.094 1.00 60.31 87 ALA A C 1
ATOM 643 O O . ALA A 1 87 ? -88.004 -15.911 148.086 1.00 60.31 87 ALA A O 1
ATOM 644 N N . GLN A 1 88 ? -89.730 -17.085 147.256 1.00 58.62 88 GLN A N 1
ATOM 645 C CA . GLN A 1 88 ? -88.950 -17.815 146.256 1.00 58.62 88 GLN A CA 1
ATOM 646 C C . GLN A 1 88 ? -88.464 -16.899 145.120 1.00 58.62 88 GLN A C 1
ATOM 648 O O . GLN A 1 88 ? -87.325 -17.024 144.673 1.00 58.62 88 GLN A O 1
ATOM 653 N N . ASP A 1 89 ? -89.281 -15.918 144.734 1.00 62.53 89 ASP A N 1
ATOM 654 C CA . ASP A 1 89 ? -88.996 -15.003 143.623 1.00 62.53 89 ASP A CA 1
ATOM 655 C C . ASP A 1 89 ? -87.822 -14.040 143.931 1.00 62.53 89 ASP A C 1
ATOM 657 O O . ASP A 1 89 ? -86.992 -13.742 143.069 1.00 62.53 89 ASP A O 1
ATOM 661 N N . VAL A 1 90 ? -87.663 -13.621 145.197 1.00 60.16 90 VAL A N 1
ATOM 662 C CA . VAL A 1 90 ? -86.564 -12.729 145.639 1.00 60.16 90 VAL A CA 1
ATOM 663 C C . VAL A 1 90 ? -85.203 -13.447 145.678 1.00 60.16 90 VAL A C 1
ATOM 665 O O . VAL A 1 90 ? -84.163 -12.844 145.399 1.00 60.16 90 VAL A O 1
ATOM 668 N N . ALA A 1 91 ? -85.176 -14.744 145.999 1.00 61.00 91 ALA A N 1
ATOM 669 C CA . ALA A 1 91 ? -83.937 -15.526 146.039 1.00 61.00 91 ALA A CA 1
ATOM 670 C C . ALA A 1 91 ? -83.374 -15.800 144.631 1.00 61.00 91 ALA A C 1
ATOM 672 O O . ALA A 1 91 ? -82.155 -15.796 144.430 1.00 61.00 91 ALA A O 1
ATOM 673 N N . GLU A 1 92 ? -84.252 -15.990 143.645 1.00 62.28 92 GLU A N 1
ATOM 674 C CA . GLU A 1 92 ? -83.852 -16.169 142.247 1.00 62.28 92 GLU A CA 1
ATOM 675 C C . GLU A 1 92 ? -83.268 -14.887 141.632 1.00 62.28 92 GLU A C 1
ATOM 677 O O . GLU A 1 92 ? -82.305 -14.962 140.864 1.00 62.28 92 GLU A O 1
ATOM 682 N N . THR A 1 93 ? -83.742 -13.701 142.031 1.00 61.88 93 THR A N 1
ATOM 683 C CA . THR A 1 93 ? -83.213 -12.427 141.511 1.00 61.88 93 THR A CA 1
ATOM 684 C C . THR A 1 93 ? -81.787 -12.132 141.991 1.00 61.88 93 THR A C 1
ATOM 686 O O . THR A 1 93 ? -80.955 -11.672 141.208 1.00 61.88 93 THR A O 1
ATOM 689 N N . LEU A 1 94 ? -81.457 -12.434 143.251 1.00 59.03 94 LEU A N 1
ATOM 690 C CA . LEU A 1 94 ? -80.116 -12.201 143.815 1.00 59.03 94 LEU A CA 1
ATOM 691 C C . LEU A 1 94 ? -79.028 -13.059 143.148 1.00 59.03 94 LEU A C 1
ATOM 693 O O . LEU A 1 94 ? -77.937 -12.566 142.853 1.00 59.03 94 LEU A O 1
ATOM 697 N N . ARG A 1 95 ? -79.333 -14.323 142.835 1.00 65.81 95 ARG A N 1
ATOM 698 C CA . ARG A 1 95 ? -78.399 -15.239 142.157 1.00 65.81 95 ARG A CA 1
ATOM 699 C C . ARG A 1 95 ? -78.116 -14.826 140.706 1.00 65.81 95 ARG A C 1
ATOM 701 O O . ARG A 1 95 ? -77.017 -15.058 140.202 1.00 65.81 95 ARG A O 1
ATOM 708 N N . TYR A 1 96 ? -79.079 -14.187 140.043 1.00 69.25 96 TYR A N 1
ATOM 709 C CA . TYR A 1 96 ? -78.927 -13.686 138.676 1.00 69.25 96 TYR A CA 1
ATOM 710 C C . TYR A 1 96 ? -77.904 -12.538 138.574 1.00 69.25 96 TYR A C 1
ATOM 712 O O . TYR A 1 96 ? -77.114 -12.517 137.631 1.00 69.25 96 TYR A O 1
ATOM 720 N N . TYR A 1 97 ? -77.856 -11.623 139.551 1.00 69.62 97 TYR A N 1
ATOM 721 C CA . TYR A 1 97 ? -76.924 -10.485 139.519 1.00 69.62 97 TYR A CA 1
ATOM 722 C C . TYR A 1 97 ? -75.466 -10.886 139.767 1.00 69.62 97 TYR A C 1
ATOM 724 O O . TYR A 1 97 ? -74.589 -10.458 139.021 1.00 69.62 97 TYR A O 1
ATOM 732 N N . GLN A 1 98 ? -75.204 -11.782 140.722 1.00 59.81 98 GLN A N 1
ATOM 733 C CA . GLN A 1 98 ? -73.843 -12.277 140.977 1.00 59.81 98 GLN A CA 1
ATOM 734 C C . GLN A 1 98 ? -73.265 -13.032 139.772 1.00 59.81 98 GLN A C 1
ATOM 736 O O . GLN A 1 98 ? -72.106 -12.851 139.415 1.00 59.81 98 GLN A O 1
ATOM 741 N N . SER A 1 99 ? -74.093 -13.819 139.075 1.00 72.25 99 SER A N 1
ATOM 742 C CA . SER A 1 99 ? -73.673 -14.496 137.843 1.00 72.25 99 SER A CA 1
ATOM 743 C C . SER A 1 99 ? -73.317 -13.521 136.713 1.00 72.25 99 SER A C 1
ATOM 745 O O . SER A 1 99 ? -72.561 -13.896 135.818 1.00 72.25 99 SER A O 1
ATOM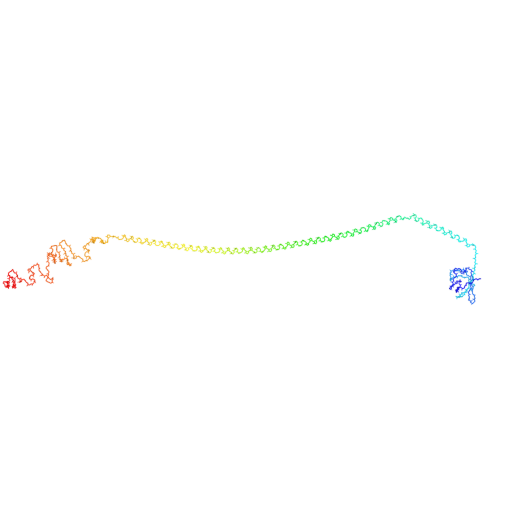 747 N N . LYS A 1 100 ? -73.862 -12.297 136.711 1.00 69.69 100 LYS A N 1
ATOM 748 C CA . LYS A 1 100 ? -73.498 -11.263 135.734 1.00 69.69 100 LYS A CA 1
ATOM 749 C C . LYS A 1 100 ? -72.207 -10.548 136.118 1.00 69.69 100 LYS A C 1
ATOM 751 O O . LYS A 1 100 ? -71.449 -10.220 135.213 1.00 69.69 100 LYS A O 1
ATOM 756 N N . GLU A 1 101 ? -71.925 -10.363 137.407 1.00 67.81 101 GLU A N 1
ATOM 757 C CA . GLU A 1 101 ? -70.669 -9.747 137.862 1.00 67.81 101 GLU A CA 1
ATOM 758 C C . GLU A 1 101 ? -69.437 -10.562 137.444 1.00 67.81 101 GLU A C 1
ATOM 760 O O . GLU A 1 101 ? -68.509 -9.979 136.894 1.00 67.81 101 GLU A O 1
ATOM 765 N N . THR A 1 102 ? -69.453 -11.895 137.563 1.00 70.75 102 THR A N 1
ATOM 766 C CA . THR A 1 102 ? -68.321 -12.747 137.135 1.00 70.75 102 THR A CA 1
ATOM 767 C C . THR A 1 102 ? -68.051 -12.665 135.629 1.00 70.75 102 THR A C 1
ATOM 769 O O . THR A 1 102 ? -66.910 -12.533 135.203 1.00 70.75 102 THR A O 1
ATOM 772 N N . VAL A 1 103 ? -69.103 -12.675 134.805 1.00 74.50 103 VAL A N 1
ATOM 773 C CA . VAL A 1 103 ? -68.966 -12.567 133.339 1.00 74.50 103 VAL A CA 1
ATOM 774 C C . VAL A 1 103 ? -68.464 -11.179 132.931 1.00 74.50 103 VAL A C 1
ATOM 776 O O . VAL A 1 103 ? -67.721 -11.033 131.961 1.00 74.50 103 VAL A O 1
ATOM 779 N N . ILE A 1 104 ? -68.867 -10.143 133.668 1.00 75.12 104 ILE A N 1
ATOM 780 C CA . ILE A 1 104 ? -68.387 -8.778 133.449 1.00 75.12 104 ILE A CA 1
ATOM 781 C C . ILE A 1 104 ? -66.914 -8.660 133.864 1.00 75.12 104 ILE A C 1
ATOM 783 O O . ILE A 1 104 ? -66.144 -8.028 133.147 1.00 75.12 104 ILE A O 1
ATOM 787 N N . GLU A 1 105 ? -66.501 -9.290 134.964 1.00 74.94 105 GLU A N 1
ATOM 788 C CA . GLU A 1 105 ? -65.111 -9.300 135.429 1.00 74.94 105 GLU A CA 1
ATOM 789 C C . GLU A 1 105 ? -64.174 -10.001 134.432 1.00 74.94 105 GLU A C 1
ATOM 791 O O . GLU A 1 105 ? -63.159 -9.419 134.045 1.00 74.94 105 GLU A O 1
ATOM 796 N N . GLU A 1 106 ? -64.566 -11.167 133.908 1.00 77.12 106 GLU A N 1
ATOM 797 C CA . GLU A 1 106 ? -63.828 -11.877 132.851 1.00 77.12 106 GLU A CA 1
ATOM 798 C C . GLU A 1 106 ? -63.693 -11.035 131.569 1.00 77.12 106 GLU A C 1
ATOM 800 O O . GLU A 1 106 ? -62.619 -10.959 130.966 1.00 77.12 106 GLU A O 1
ATOM 805 N N . ALA A 1 107 ? -64.762 -10.343 131.159 1.00 76.81 107 ALA A N 1
ATOM 806 C CA . ALA A 1 107 ? -64.716 -9.443 130.009 1.00 76.81 107 ALA A CA 1
ATOM 807 C C . ALA A 1 107 ? -63.799 -8.231 130.260 1.00 76.81 107 ALA A C 1
ATOM 809 O O . ALA A 1 107 ? -63.057 -7.818 129.367 1.00 76.81 107 ALA A O 1
ATOM 810 N N . ILE A 1 108 ? -63.815 -7.665 131.471 1.00 78.94 108 ILE A N 1
ATOM 811 C CA . ILE A 1 108 ? -62.944 -6.546 131.857 1.00 78.94 108 ILE A CA 1
ATOM 812 C C . ILE A 1 108 ? -61.474 -6.977 131.858 1.00 78.94 108 ILE A C 1
ATOM 814 O O . ILE A 1 108 ? -60.623 -6.218 131.388 1.00 78.94 108 ILE A O 1
ATOM 818 N N . GLU A 1 109 ? -61.157 -8.170 132.359 1.00 78.75 109 GLU A N 1
ATOM 819 C CA . GLU A 1 109 ? -59.791 -8.700 132.359 1.00 78.75 109 GLU A CA 1
ATOM 820 C C . GLU A 1 109 ? -59.294 -8.989 130.938 1.00 78.75 109 GLU A C 1
ATOM 822 O O . GLU A 1 109 ? -58.169 -8.616 130.592 1.00 78.75 109 GLU A O 1
ATOM 827 N N . PHE A 1 110 ? -60.155 -9.537 130.073 1.00 83.06 110 PHE A N 1
ATOM 828 C CA . PHE A 1 110 ? -59.865 -9.670 128.647 1.00 83.06 110 PHE A CA 1
ATOM 829 C C . PHE A 1 110 ? -59.534 -8.314 128.020 1.00 83.06 110 PHE A C 1
ATOM 831 O O . PHE A 1 110 ? -58.471 -8.177 127.429 1.00 83.06 110 PHE A O 1
ATOM 838 N N . PHE A 1 111 ? -60.377 -7.288 128.187 1.00 81.94 111 PHE A N 1
ATOM 839 C CA . PHE A 1 111 ? -60.123 -5.970 127.590 1.00 81.94 111 PHE A CA 1
ATOM 840 C C . PHE A 1 111 ? -58.904 -5.249 128.180 1.00 81.94 111 PHE A C 1
ATOM 842 O O . PHE A 1 111 ? -58.246 -4.507 127.454 1.00 81.94 111 PHE A O 1
ATOM 849 N N . LYS A 1 112 ? -58.566 -5.473 129.458 1.00 80.12 112 LYS A N 1
ATOM 850 C CA . LYS A 1 112 ? -57.321 -4.959 130.059 1.00 80.12 112 LYS A CA 1
ATOM 851 C C . LYS A 1 112 ? -56.075 -5.586 129.440 1.00 80.12 112 LYS A C 1
ATOM 853 O O . LYS A 1 112 ? -55.083 -4.889 129.255 1.00 80.12 112 LYS A O 1
ATOM 858 N N . ASN A 1 113 ? -56.137 -6.879 129.129 1.00 81.69 113 ASN A N 1
ATOM 859 C CA . ASN A 1 113 ? -55.019 -7.637 128.569 1.00 81.69 113 ASN A CA 1
ATOM 860 C C . ASN A 1 113 ? -55.049 -7.704 127.029 1.00 81.69 113 ASN A C 1
ATOM 862 O O . ASN A 1 113 ? -54.128 -8.245 126.417 1.00 81.69 113 ASN A O 1
ATOM 866 N N . PHE A 1 114 ? -56.094 -7.172 126.390 1.00 85.69 114 PHE A N 1
ATOM 867 C CA . PHE A 1 114 ? -56.260 -7.179 124.942 1.00 85.69 114 PHE A CA 1
ATOM 868 C C . PHE A 1 114 ? -55.369 -6.119 124.292 1.00 85.69 114 PHE A C 1
ATOM 870 O O . PHE A 1 114 ? -55.619 -4.915 124.373 1.00 85.69 114 PHE A O 1
ATOM 877 N N . ASP A 1 115 ? -54.332 -6.580 123.602 1.00 86.62 115 ASP A N 1
ATOM 878 C CA . ASP A 1 115 ? -53.346 -5.723 122.956 1.00 86.62 115 ASP A CA 1
ATOM 879 C C . ASP A 1 115 ? -53.834 -5.221 121.586 1.00 86.62 115 ASP A C 1
ATOM 881 O O . ASP A 1 115 ? -53.393 -5.655 120.520 1.00 86.62 115 ASP A O 1
ATOM 885 N N . LEU A 1 116 ? -54.758 -4.260 121.607 1.00 88.38 116 LEU A N 1
ATOM 886 C CA . LEU A 1 116 ? -55.232 -3.586 120.395 1.00 88.38 116 LEU A CA 1
ATOM 887 C C . LEU A 1 116 ? -54.091 -2.867 119.649 1.00 88.38 116 LEU A C 1
ATOM 889 O O . LEU A 1 116 ? -54.156 -2.698 118.428 1.00 88.38 116 LEU A O 1
ATOM 893 N N . LYS A 1 117 ? -53.038 -2.458 120.368 1.00 88.62 117 LYS A N 1
ATOM 894 C CA . LYS A 1 117 ? -51.917 -1.703 119.810 1.00 88.62 117 LYS A CA 1
ATOM 895 C C . LYS A 1 117 ? -51.109 -2.555 118.833 1.00 88.62 117 LYS A C 1
ATOM 897 O O . LYS A 1 117 ? -50.823 -2.093 117.730 1.00 88.62 117 LYS A O 1
ATOM 902 N N . THR A 1 118 ? -50.835 -3.815 119.170 1.00 89.50 118 THR A N 1
ATOM 903 C CA . THR A 1 118 ? -50.160 -4.743 118.245 1.00 89.50 118 THR A CA 1
ATOM 904 C C . THR A 1 118 ? -50.942 -4.971 116.955 1.00 89.50 118 THR A C 1
ATOM 906 O O . THR A 1 118 ? -50.334 -5.016 115.886 1.00 89.50 118 THR A O 1
ATOM 909 N N . ILE A 1 119 ? -52.275 -5.058 117.022 1.00 90.38 119 ILE A N 1
ATOM 910 C CA . ILE A 1 119 ? -53.136 -5.204 115.838 1.00 90.38 119 ILE A CA 1
ATOM 911 C C . ILE A 1 119 ? -53.081 -3.935 114.978 1.00 90.38 119 ILE A C 1
ATOM 913 O O . ILE A 1 119 ? -52.883 -4.033 113.768 1.00 90.38 119 ILE A O 1
ATOM 917 N N . GLN A 1 120 ? -53.183 -2.747 115.581 1.00 90.88 120 GLN A N 1
ATOM 918 C CA . GLN A 1 120 ? -53.054 -1.472 114.861 1.00 90.88 120 GLN A CA 1
ATOM 919 C C . GLN A 1 120 ? -51.686 -1.329 114.173 1.00 90.88 120 GLN A C 1
ATOM 921 O O . GLN A 1 120 ? -51.606 -0.893 113.022 1.00 90.88 120 GLN A O 1
ATOM 926 N N . ASP A 1 121 ? -50.609 -1.752 114.837 1.00 92.69 121 ASP A N 1
ATOM 927 C CA . ASP A 1 121 ? -49.253 -1.722 114.281 1.00 92.69 121 ASP A CA 1
ATOM 928 C C . ASP A 1 121 ? -49.053 -2.784 113.181 1.00 92.69 121 ASP A C 1
ATOM 930 O O . ASP A 1 121 ? -48.268 -2.585 112.250 1.00 92.69 121 ASP A O 1
ATOM 934 N N . LEU A 1 122 ? -49.757 -3.920 113.254 1.00 92.31 122 LEU A N 1
ATOM 935 C CA . LEU A 1 122 ? -49.787 -4.926 112.187 1.00 92.31 122 LEU A CA 1
ATOM 936 C C . LEU A 1 122 ? -50.508 -4.386 110.944 1.00 92.31 122 LEU A C 1
ATOM 938 O O . LEU A 1 122 ? -49.990 -4.525 109.838 1.00 92.31 122 LEU A O 1
ATOM 942 N N . VAL A 1 123 ? -51.660 -3.731 111.131 1.00 93.06 123 VAL A N 1
ATOM 943 C CA . VAL A 1 123 ? -52.436 -3.094 110.052 1.00 93.06 123 VAL A CA 1
ATOM 944 C C . VAL A 1 123 ? -51.620 -1.988 109.389 1.00 93.06 123 VAL A C 1
ATOM 946 O O . VAL A 1 123 ? -51.466 -2.000 108.174 1.00 93.06 123 VAL A O 1
ATOM 949 N N . SER A 1 124 ? -50.992 -1.112 110.176 1.00 93.19 124 SER A N 1
ATOM 950 C CA . SER A 1 124 ? -50.141 -0.033 109.654 1.00 93.19 124 SER A CA 1
ATOM 951 C C . SER A 1 124 ? -48.970 -0.577 108.824 1.00 93.19 124 SER A C 1
ATOM 953 O O . SER A 1 124 ? -48.649 -0.052 107.758 1.00 93.19 124 SER A O 1
ATOM 955 N N . ARG A 1 125 ? -48.338 -1.675 109.271 1.00 93.81 125 ARG A N 1
ATOM 956 C CA . ARG A 1 125 ? -47.291 -2.365 108.495 1.00 93.81 125 ARG A CA 1
ATOM 957 C C . ARG A 1 125 ? -47.829 -3.006 107.217 1.00 93.81 125 ARG A C 1
ATOM 959 O O . ARG A 1 125 ? -47.143 -2.966 106.198 1.00 93.81 125 ARG A O 1
ATOM 966 N N . ALA A 1 126 ? -49.024 -3.595 107.259 1.00 92.25 126 ALA A N 1
ATOM 967 C CA . ALA A 1 126 ? -49.663 -4.188 106.089 1.00 92.25 126 ALA A CA 1
ATOM 968 C C . ALA A 1 126 ? -50.019 -3.122 105.041 1.00 92.25 126 ALA A C 1
ATOM 970 O O . ALA A 1 126 ? -49.708 -3.305 103.866 1.00 92.25 126 ALA A O 1
ATOM 971 N N . GLU A 1 127 ? -50.576 -1.985 105.463 1.00 93.81 127 GLU A N 1
ATOM 972 C CA . GLU A 1 127 ? -50.852 -0.834 104.595 1.00 93.81 127 GLU A CA 1
ATOM 973 C C . GLU A 1 127 ? -49.565 -0.283 103.968 1.00 93.81 127 GLU A C 1
ATOM 975 O O . GLU A 1 127 ? -49.502 -0.105 102.751 1.00 93.81 127 GLU A O 1
ATOM 980 N N . ALA A 1 128 ? -48.503 -0.102 104.762 1.00 93.31 128 ALA A N 1
ATOM 981 C CA . ALA A 1 128 ? -47.203 0.337 104.255 1.00 93.31 128 ALA A CA 1
ATOM 982 C C . ALA A 1 128 ? -46.595 -0.657 103.240 1.00 93.31 128 ALA A C 1
ATOM 984 O O . ALA A 1 128 ? -46.052 -0.250 102.211 1.00 93.31 128 ALA A O 1
ATOM 985 N N . SER A 1 129 ? -46.710 -1.967 103.486 1.00 93.00 129 SER A N 1
ATOM 986 C CA . SER A 1 129 ? -46.243 -3.004 102.555 1.00 93.00 129 SER A CA 1
ATOM 987 C C . SER A 1 129 ? -47.072 -3.048 101.268 1.00 93.00 129 SER A C 1
ATOM 989 O O . SER A 1 129 ? -46.512 -3.270 100.191 1.00 93.00 129 SER A O 1
ATOM 991 N N . ALA A 1 130 ? -48.387 -2.834 101.353 1.00 93.12 130 ALA A N 1
ATOM 992 C CA . ALA A 1 130 ? -49.269 -2.766 100.190 1.00 93.12 130 ALA A CA 1
ATOM 993 C C . ALA A 1 130 ? -48.930 -1.549 99.317 1.00 93.12 130 ALA A C 1
ATOM 995 O O . ALA A 1 130 ? -48.704 -1.707 98.119 1.00 93.12 130 ALA A O 1
ATOM 996 N N . GLN A 1 131 ? -48.758 -0.370 99.928 1.00 93.62 131 GLN A N 1
ATOM 997 C CA . GLN A 1 131 ? -48.315 0.842 99.229 1.00 93.62 131 GLN A CA 1
ATOM 998 C C . GLN A 1 131 ? -46.963 0.646 98.534 1.00 93.62 131 GLN A C 1
ATOM 1000 O O . GLN A 1 131 ? -46.806 1.020 97.372 1.00 93.62 131 GLN A O 1
ATOM 1005 N N . LYS A 1 132 ? -45.995 0.013 99.212 1.00 94.38 132 LYS A N 1
ATOM 1006 C CA . LYS A 1 132 ? -44.704 -0.321 98.599 1.00 94.38 132 LYS A CA 1
ATOM 1007 C C . LYS A 1 132 ? -44.866 -1.277 97.411 1.00 94.38 132 LYS A C 1
ATOM 1009 O O . LYS A 1 132 ? -44.214 -1.085 96.394 1.00 94.38 132 LYS A O 1
ATOM 1014 N N . THR A 1 133 ? -45.747 -2.270 97.514 1.00 93.88 133 THR A N 1
ATOM 1015 C CA . THR A 1 133 ? -46.009 -3.231 96.428 1.00 93.88 133 THR A CA 1
ATOM 1016 C C . THR A 1 133 ? -46.634 -2.552 95.209 1.00 93.88 133 THR A C 1
ATOM 1018 O O . THR A 1 133 ? -46.234 -2.833 94.081 1.00 93.88 133 THR A O 1
ATOM 1021 N N . ASP A 1 134 ? -47.575 -1.627 95.411 1.00 92.50 134 ASP A N 1
ATOM 1022 C CA . ASP A 1 134 ? -48.149 -0.839 94.317 1.00 92.50 134 ASP A CA 1
ATOM 1023 C C . ASP A 1 134 ? -47.116 0.087 93.666 1.00 92.50 134 ASP A C 1
ATOM 1025 O O . ASP A 1 134 ? -47.083 0.189 92.438 1.00 92.50 134 ASP A O 1
ATOM 1029 N N . ALA A 1 135 ? -46.235 0.703 94.460 1.00 94.19 135 ALA A N 1
ATOM 1030 C CA . ALA A 1 135 ? -45.124 1.499 93.945 1.00 94.19 135 ALA A CA 1
ATOM 1031 C C . ALA A 1 135 ? -44.133 0.646 93.131 1.00 94.19 135 ALA A C 1
ATOM 1033 O O . ALA A 1 135 ? -43.765 1.031 92.022 1.00 94.19 135 ALA A O 1
ATOM 1034 N N . ASP A 1 136 ? -43.757 -0.536 93.631 1.00 94.88 136 ASP A N 1
ATOM 1035 C CA . ASP A 1 136 ? -42.864 -1.475 92.940 1.00 94.88 136 ASP A CA 1
ATOM 1036 C C . ASP A 1 136 ? -43.503 -1.979 91.626 1.00 94.88 136 ASP A C 1
ATOM 1038 O O . ASP A 1 136 ? -42.835 -2.077 90.592 1.00 94.88 136 ASP A O 1
ATOM 1042 N N . ARG A 1 137 ? -44.820 -2.234 91.621 1.00 95.12 137 ARG A N 1
ATOM 1043 C CA . ARG A 1 137 ? -45.579 -2.599 90.413 1.00 95.12 137 ARG A CA 1
ATOM 1044 C C . ARG A 1 137 ? -45.617 -1.458 89.398 1.00 95.12 137 ARG A C 1
ATOM 1046 O O . ARG A 1 137 ? -45.377 -1.699 88.217 1.00 95.12 137 ARG A O 1
ATOM 1053 N N . ALA A 1 138 ? -45.876 -0.228 89.842 1.00 94.69 138 ALA A N 1
ATOM 1054 C CA . ALA A 1 138 ? -45.863 0.951 88.977 1.00 94.69 138 ALA A CA 1
ATOM 1055 C C . ALA A 1 138 ? -44.472 1.194 88.366 1.00 94.69 138 ALA A C 1
ATOM 1057 O O . ALA A 1 138 ? -44.362 1.412 87.160 1.00 94.69 138 ALA A O 1
ATOM 1058 N N . ALA A 1 139 ? -43.407 1.076 89.165 1.00 96.19 139 ALA A N 1
ATOM 1059 C CA . ALA A 1 139 ? -42.029 1.172 88.686 1.00 96.19 139 ALA A CA 1
ATOM 1060 C C . ALA A 1 139 ? -41.690 0.066 87.670 1.00 96.19 139 ALA A C 1
ATOM 1062 O O . ALA A 1 139 ? -41.023 0.326 86.671 1.00 96.19 139 ALA A O 1
ATOM 1063 N N . THR A 1 140 ? -42.189 -1.155 87.882 1.00 95.75 140 THR A N 1
ATOM 1064 C CA . THR A 1 140 ? -41.994 -2.280 86.953 1.00 95.75 140 THR A CA 1
ATOM 1065 C C . THR A 1 140 ? -42.695 -2.047 85.612 1.00 95.75 140 THR A C 1
ATOM 1067 O O . THR A 1 140 ? -42.099 -2.288 84.562 1.00 95.75 140 THR A O 1
ATOM 1070 N N . GLU A 1 141 ? -43.933 -1.546 85.617 1.00 95.31 141 GLU A N 1
ATOM 1071 C CA . GLU A 1 141 ? -44.637 -1.185 84.377 1.00 95.31 141 GLU A CA 1
ATOM 1072 C C . GLU A 1 141 ? -43.943 -0.029 83.646 1.00 95.31 141 GLU A C 1
ATOM 1074 O O . GLU A 1 141 ? -43.811 -0.064 82.422 1.00 95.31 141 GLU A O 1
ATOM 1079 N N . GLN A 1 142 ? -43.412 0.954 84.381 1.00 96.12 142 GLN A N 1
ATOM 1080 C CA . GLN A 1 142 ? -42.612 2.018 83.777 1.00 96.12 142 GLN A CA 1
ATOM 1081 C C . GLN A 1 142 ? -41.343 1.464 83.113 1.00 96.12 142 GLN A C 1
ATOM 1083 O O . GLN A 1 142 ? -41.100 1.749 81.944 1.00 96.12 142 GLN A O 1
ATOM 1088 N N . LEU A 1 143 ? -40.585 0.601 83.799 1.00 97.00 143 LEU A N 1
ATOM 1089 C CA . LEU A 1 143 ? -39.392 -0.046 83.235 1.00 97.00 143 LEU A CA 1
ATOM 1090 C C . LEU A 1 143 ? -39.708 -0.856 81.973 1.00 97.00 143 LEU A C 1
ATOM 1092 O O . LEU A 1 143 ? -38.915 -0.875 81.030 1.00 97.00 143 LEU A O 1
ATOM 1096 N N . LYS A 1 144 ? -40.866 -1.521 81.935 1.00 96.62 144 LYS A N 1
ATOM 1097 C CA . LYS A 1 144 ? -41.334 -2.260 80.760 1.00 96.62 144 LYS A CA 1
ATOM 1098 C C . LYS A 1 144 ? -41.608 -1.323 79.581 1.00 96.62 144 LYS A C 1
ATOM 1100 O O . LYS A 1 144 ? -41.181 -1.626 78.467 1.00 96.62 144 LYS A O 1
ATOM 1105 N N . ASN A 1 145 ? -42.262 -0.188 79.826 1.00 96.12 145 ASN A N 1
ATOM 1106 C CA . ASN A 1 145 ? -42.527 0.829 78.806 1.00 96.12 145 ASN A CA 1
ATOM 1107 C C . ASN A 1 145 ? -41.235 1.484 78.295 1.00 96.12 145 ASN A C 1
ATOM 1109 O O . ASN A 1 145 ? -41.053 1.616 77.083 1.00 96.12 145 ASN A O 1
ATOM 1113 N N . ASP A 1 146 ? -40.309 1.828 79.192 1.00 97.19 146 ASP A N 1
ATOM 1114 C CA . ASP A 1 146 ? -39.007 2.397 78.831 1.00 97.19 146 ASP A CA 1
ATOM 1115 C C . ASP A 1 146 ? -38.187 1.392 78.005 1.00 97.19 146 ASP A C 1
ATOM 1117 O O . ASP A 1 146 ? -37.644 1.736 76.956 1.00 97.19 146 ASP A O 1
ATOM 1121 N N . THR A 1 147 ? -38.173 0.115 78.411 1.00 96.81 147 THR A N 1
ATOM 1122 C CA . THR A 1 147 ? -37.507 -0.971 77.669 1.00 96.81 147 THR A CA 1
ATOM 1123 C C . THR A 1 147 ? -38.102 -1.146 76.275 1.00 96.81 147 THR A C 1
ATOM 1125 O O . THR A 1 147 ? -37.361 -1.316 75.306 1.00 96.81 147 THR A O 1
ATOM 1128 N N . GLN A 1 148 ? -39.430 -1.096 76.153 1.00 96.12 148 GLN A N 1
ATOM 1129 C CA . GLN A 1 148 ? -40.103 -1.203 74.861 1.00 96.12 148 GLN A CA 1
ATOM 1130 C C . GLN A 1 148 ? -39.761 -0.010 73.959 1.00 96.12 148 GLN A C 1
ATOM 1132 O O . GLN A 1 148 ? -39.410 -0.207 72.800 1.00 96.12 148 GLN A O 1
ATOM 1137 N N . THR A 1 149 ? -39.748 1.203 74.513 1.00 96.88 149 THR A N 1
ATOM 1138 C CA . THR A 1 149 ? -39.362 2.424 73.790 1.00 96.88 149 THR A CA 1
ATOM 1139 C C . THR A 1 149 ? -37.917 2.351 73.291 1.00 96.88 149 THR A C 1
ATOM 1141 O O . THR A 1 149 ? -37.653 2.636 72.125 1.00 96.88 149 THR A O 1
ATOM 1144 N N . ILE A 1 150 ? -36.979 1.911 74.140 1.00 97.38 150 ILE A N 1
ATOM 1145 C CA . ILE A 1 150 ? -35.571 1.707 73.762 1.00 97.38 150 ILE A CA 1
ATOM 1146 C C . ILE A 1 150 ? -35.458 0.662 72.651 1.00 97.38 150 ILE A C 1
ATOM 1148 O O . ILE A 1 150 ? -34.709 0.852 71.695 1.00 97.38 150 ILE A O 1
ATOM 1152 N N . LYS A 1 151 ? -36.208 -0.439 72.754 1.00 97.38 151 LYS A N 1
ATOM 1153 C CA . LYS A 1 151 ? -36.206 -1.501 71.747 1.00 97.38 151 LYS A CA 1
ATOM 1154 C C . LYS A 1 151 ? -36.710 -0.993 70.396 1.00 97.38 151 LYS A C 1
ATOM 1156 O O . LYS A 1 151 ? -36.071 -1.261 69.383 1.00 97.38 151 LYS A O 1
ATOM 1161 N N . ASP A 1 152 ? -37.811 -0.251 70.377 1.00 96.94 152 ASP A N 1
ATOM 1162 C CA . ASP A 1 152 ? -38.394 0.287 69.145 1.00 96.94 152 ASP A CA 1
ATOM 1163 C C . ASP A 1 152 ? -37.493 1.360 68.513 1.00 96.94 152 ASP A C 1
ATOM 1165 O O . ASP A 1 152 ? -37.302 1.369 67.292 1.00 96.94 152 ASP A O 1
ATOM 1169 N N . ALA A 1 153 ? -36.862 2.204 69.337 1.00 96.94 153 ALA A N 1
ATOM 1170 C CA . ALA A 1 153 ? -35.850 3.156 68.888 1.00 96.94 153 ALA A CA 1
ATOM 1171 C C . ALA A 1 153 ? -34.640 2.439 68.268 1.00 96.94 153 ALA A C 1
ATOM 1173 O O . ALA A 1 153 ? -34.266 2.749 67.140 1.00 96.94 153 ALA A O 1
ATOM 1174 N N . ALA A 1 154 ? -34.094 1.419 68.941 1.00 97.00 154 ALA A N 1
ATOM 1175 C CA . ALA A 1 154 ? -32.957 0.644 68.447 1.00 97.00 154 ALA A CA 1
ATOM 1176 C C . ALA A 1 154 ? -33.274 -0.098 67.136 1.00 97.00 154 ALA A C 1
ATOM 1178 O O . ALA A 1 154 ? -32.437 -0.150 66.233 1.00 97.00 154 ALA A O 1
ATOM 1179 N N . VAL A 1 155 ? -34.486 -0.652 66.998 1.00 97.69 155 VAL A N 1
ATOM 1180 C CA . VAL A 1 155 ? -34.950 -1.276 65.746 1.00 97.69 155 VAL A CA 1
ATOM 1181 C C . VAL A 1 155 ? -35.041 -0.239 64.628 1.00 97.69 155 VAL A C 1
ATOM 1183 O O . VAL A 1 155 ? -34.575 -0.502 63.519 1.00 97.69 155 VAL A O 1
ATOM 1186 N N . THR A 1 156 ? -35.590 0.941 64.919 1.00 97.12 156 THR A N 1
ATOM 1187 C CA . THR A 1 156 ? -35.721 2.031 63.943 1.00 97.12 156 THR A CA 1
ATOM 1188 C C . THR A 1 156 ? -34.354 2.527 63.473 1.00 97.12 156 THR A C 1
ATOM 1190 O O . THR A 1 156 ? -34.120 2.601 62.269 1.00 97.12 156 THR A O 1
ATOM 1193 N N . GLU A 1 157 ? -33.429 2.797 64.397 1.00 97.81 157 GLU A N 1
ATOM 1194 C CA . GLU A 1 157 ? -32.053 3.207 64.084 1.00 97.81 157 GLU A CA 1
ATOM 1195 C C . GLU A 1 157 ? -31.328 2.144 63.255 1.00 97.81 157 GLU A C 1
ATOM 1197 O O . GLU A 1 157 ? -30.734 2.450 62.222 1.00 97.81 157 GLU A O 1
ATOM 1202 N N . THR A 1 158 ? -31.433 0.872 63.652 1.00 97.12 158 THR A N 1
ATOM 1203 C CA . THR A 1 158 ? -30.805 -0.237 62.919 1.00 97.12 158 THR A CA 1
ATOM 1204 C C . THR A 1 158 ? -31.355 -0.346 61.497 1.00 97.12 158 THR A C 1
ATOM 1206 O O . THR A 1 158 ? -30.596 -0.583 60.556 1.00 97.12 158 THR A O 1
ATOM 1209 N N . GLN A 1 159 ? -32.663 -0.154 61.319 1.00 97.25 159 GLN A N 1
ATOM 1210 C CA . GLN A 1 159 ? -33.294 -0.195 60.005 1.00 97.25 159 GLN A CA 1
ATOM 1211 C C . GLN A 1 159 ? -32.853 0.989 59.134 1.00 97.25 159 GLN A C 1
ATOM 1213 O O . GLN A 1 159 ? -32.486 0.780 57.982 1.00 97.25 159 GLN A O 1
ATOM 1218 N N . GLN A 1 160 ? -32.784 2.200 59.694 1.00 97.12 160 GLN A N 1
ATOM 1219 C CA . GLN A 1 160 ? -32.276 3.380 58.986 1.00 97.12 160 GLN A CA 1
ATOM 1220 C C . GLN A 1 160 ? -30.814 3.214 58.559 1.00 97.12 160 GLN A C 1
ATOM 1222 O O . GLN A 1 160 ? -30.480 3.497 57.410 1.00 97.12 160 GLN A O 1
ATOM 1227 N N . ILE A 1 161 ? -29.952 2.704 59.446 1.00 97.62 161 ILE A N 1
ATOM 1228 C CA . ILE A 1 161 ? -28.542 2.420 59.136 1.00 97.62 161 ILE A CA 1
ATOM 1229 C C . ILE A 1 161 ? -28.442 1.386 58.014 1.00 97.62 161 ILE A C 1
ATOM 1231 O O . ILE A 1 161 ? -27.664 1.557 57.077 1.00 97.62 161 ILE A O 1
ATOM 1235 N N . LYS A 1 162 ? -29.243 0.319 58.087 1.00 97.50 162 LYS A N 1
ATOM 1236 C CA . LYS A 1 162 ? -29.273 -0.724 57.060 1.00 97.50 162 LYS A CA 1
ATOM 1237 C C . LYS A 1 162 ? -29.705 -0.163 55.707 1.00 97.50 162 LYS A C 1
ATOM 1239 O O . LYS A 1 162 ? -29.050 -0.446 54.707 1.00 97.50 162 LYS A O 1
ATOM 1244 N N . ASP A 1 163 ? -30.771 0.627 55.670 1.00 97.44 163 ASP A N 1
ATOM 1245 C CA . ASP A 1 163 ? -31.296 1.197 54.429 1.00 97.44 163 ASP A CA 1
ATOM 1246 C C . ASP A 1 163 ? -30.323 2.220 53.823 1.00 97.44 163 ASP A C 1
ATOM 1248 O O . ASP A 1 163 ? -30.081 2.192 52.614 1.00 97.44 163 ASP A O 1
ATOM 1252 N N . ALA A 1 164 ? -29.687 3.051 54.656 1.00 97.81 164 ALA A N 1
ATOM 1253 C CA . ALA A 1 164 ? -28.628 3.965 54.231 1.00 97.81 164 ALA A CA 1
ATOM 1254 C C . ALA A 1 164 ? -27.428 3.205 53.644 1.00 97.81 164 ALA A C 1
ATOM 1256 O O . ALA A 1 164 ? -27.017 3.488 52.519 1.00 97.81 164 ALA A O 1
ATOM 1257 N N . ALA A 1 165 ? -26.932 2.176 54.340 1.00 97.62 165 ALA A N 1
ATOM 1258 C CA . ALA A 1 165 ? -25.808 1.364 53.877 1.00 97.62 165 ALA A CA 1
ATOM 1259 C C . ALA A 1 165 ? -26.116 0.636 52.557 1.00 97.62 165 ALA A C 1
ATOM 1261 O O . ALA A 1 165 ? -25.265 0.568 51.665 1.00 97.62 165 ALA A O 1
ATOM 1262 N N . VAL A 1 166 ? -27.336 0.109 52.398 1.00 98.00 166 VAL A N 1
ATOM 1263 C CA . VAL A 1 166 ? -27.786 -0.519 51.145 1.00 98.00 166 VAL A CA 1
ATOM 1264 C C . VAL A 1 166 ? -27.852 0.509 50.016 1.00 98.00 166 VAL A C 1
ATOM 1266 O O . VAL A 1 166 ? -27.361 0.235 48.919 1.00 98.00 166 VAL A O 1
ATOM 1269 N N . SER A 1 167 ? -28.414 1.691 50.278 1.00 97.56 167 SER A N 1
ATOM 1270 C CA . SER A 1 167 ? -28.514 2.775 49.297 1.00 97.56 167 SER A CA 1
ATOM 1271 C C . SER A 1 167 ? -27.134 3.244 48.826 1.00 97.56 167 SER A C 1
ATOM 1273 O O . SER A 1 167 ? -26.874 3.269 47.622 1.00 97.56 167 SER A O 1
ATOM 1275 N N . GLU A 1 168 ? -26.219 3.532 49.755 1.00 98.12 168 GLU A N 1
ATOM 1276 C CA . GLU A 1 168 ? -24.843 3.941 49.446 1.00 98.12 168 GLU A CA 1
ATOM 1277 C C . GLU A 1 168 ? -24.099 2.859 48.657 1.00 98.12 168 GLU A C 1
ATOM 1279 O O . GLU A 1 168 ? -23.498 3.141 47.619 1.00 98.12 168 GLU A O 1
ATOM 1284 N N . THR A 1 169 ? -24.206 1.595 49.078 1.00 97.62 169 THR A N 1
ATOM 1285 C CA . THR A 1 169 ? -23.580 0.468 48.369 1.00 97.62 169 THR A CA 1
ATOM 1286 C C . THR A 1 169 ? -24.109 0.350 46.939 1.00 97.62 169 THR A C 1
ATOM 1288 O O . THR A 1 169 ? -23.342 0.109 46.003 1.00 97.62 169 THR A O 1
ATOM 1291 N N . GLN A 1 170 ? -25.414 0.543 46.737 1.00 97.56 170 GLN A N 1
ATOM 1292 C CA . GLN A 1 170 ? -26.016 0.480 45.411 1.00 97.56 170 GLN A CA 1
ATOM 1293 C C . GLN A 1 170 ? -25.586 1.661 44.531 1.00 97.56 170 GLN A C 1
ATOM 1295 O O . GLN A 1 170 ? -25.326 1.466 43.342 1.00 97.56 170 GLN A O 1
ATOM 1300 N N . GLN A 1 171 ? -25.465 2.863 45.097 1.00 97.69 171 GLN A N 1
ATOM 1301 C CA . GLN A 1 171 ? -24.943 4.034 44.390 1.00 97.69 171 GLN A CA 1
ATOM 1302 C C . GLN A 1 171 ? -23.490 3.826 43.957 1.00 97.69 171 GLN A C 1
ATOM 1304 O O . GLN A 1 171 ? -23.181 4.020 42.782 1.00 97.69 171 GLN A O 1
ATOM 1309 N N . ILE A 1 172 ? -22.627 3.347 44.860 1.00 98.00 172 ILE A N 1
ATOM 1310 C CA . ILE A 1 172 ? -21.224 3.023 44.563 1.00 98.00 172 ILE A CA 1
ATOM 1311 C C . ILE A 1 172 ? -21.143 1.971 43.454 1.00 98.00 172 ILE A C 1
ATOM 1313 O O . ILE A 1 172 ? -20.402 2.140 42.488 1.00 98.00 172 ILE A O 1
ATOM 1317 N N . LYS A 1 173 ? -21.947 0.906 43.547 1.00 98.06 173 LYS A N 1
ATOM 1318 C CA . LYS A 1 173 ? -21.999 -0.144 42.523 1.00 98.06 173 LYS A CA 1
ATOM 1319 C C . LYS A 1 173 ? -22.414 0.411 41.162 1.00 98.06 173 LYS A C 1
ATOM 1321 O O . LYS A 1 173 ? -21.787 0.088 40.157 1.00 98.06 173 LYS A O 1
ATOM 1326 N N . ASN A 1 174 ? -23.457 1.237 41.118 1.00 97.94 174 ASN A N 1
ATOM 1327 C CA . ASN A 1 174 ? -23.935 1.834 39.874 1.00 97.94 174 ASN A CA 1
ATOM 1328 C C . ASN A 1 174 ? -22.886 2.775 39.261 1.00 97.94 174 ASN A C 1
ATOM 1330 O O . ASN A 1 174 ? -22.658 2.713 38.054 1.00 97.94 174 ASN A O 1
ATOM 1334 N N . ALA A 1 175 ? -22.221 3.594 40.083 1.00 98.12 175 ALA A N 1
ATOM 1335 C CA . ALA A 1 175 ? -21.143 4.478 39.645 1.00 98.12 175 ALA A CA 1
ATOM 1336 C C . ALA A 1 175 ? -19.957 3.683 39.076 1.00 98.12 175 ALA A C 1
ATOM 1338 O O . ALA A 1 175 ? -19.519 3.957 37.962 1.00 98.12 175 ALA A O 1
ATOM 1339 N N . ALA A 1 176 ? -19.515 2.631 39.774 1.00 97.81 176 ALA A N 1
ATOM 1340 C CA . ALA A 1 176 ? -18.430 1.763 39.317 1.00 97.81 176 ALA A CA 1
ATOM 1341 C C . ALA A 1 176 ? -18.763 1.045 37.995 1.00 97.81 176 ALA A C 1
ATOM 1343 O O . ALA A 1 176 ? -17.907 0.904 37.120 1.00 97.81 176 ALA A O 1
ATOM 1344 N N . VAL A 1 177 ? -20.016 0.608 37.812 1.00 98.25 177 VAL A N 1
ATOM 1345 C CA . VAL A 1 177 ? -20.478 0.008 36.547 1.00 98.25 177 VAL A CA 1
ATOM 1346 C C . VAL A 1 177 ? -20.482 1.038 35.417 1.00 98.25 177 VAL A C 1
ATOM 1348 O O . VAL A 1 177 ? -20.041 0.723 34.312 1.00 98.25 177 VAL A O 1
ATOM 1351 N N . ALA A 1 178 ? -20.954 2.260 35.674 1.00 97.94 178 ALA A N 1
ATOM 1352 C CA . ALA A 1 178 ? -20.943 3.334 34.683 1.00 97.94 178 ALA A CA 1
ATOM 1353 C C . ALA A 1 178 ? -19.510 3.683 34.250 1.00 97.94 178 ALA A C 1
ATOM 1355 O O . ALA A 1 178 ? -19.233 3.741 33.054 1.00 97.94 178 ALA A O 1
ATOM 1356 N N . GLU A 1 179 ? -18.593 3.820 35.209 1.00 98.31 179 GLU A N 1
ATOM 1357 C CA . GLU A 1 179 ? -17.174 4.077 34.952 1.00 98.31 179 GLU A CA 1
ATOM 1358 C C . GLU A 1 179 ? -16.528 2.935 34.155 1.00 98.31 179 GLU A C 1
ATOM 1360 O O . GLU A 1 179 ? -15.866 3.176 33.150 1.00 98.31 179 GLU A O 1
ATOM 1365 N N . THR A 1 180 ? -16.807 1.678 34.515 1.00 98.25 180 THR A N 1
ATOM 1366 C CA . THR A 1 180 ? -16.315 0.502 33.775 1.00 98.25 180 THR A CA 1
ATOM 1367 C C . THR A 1 180 ? -16.808 0.492 32.325 1.00 98.25 180 THR A C 1
ATOM 1369 O O . THR A 1 180 ? -16.045 0.185 31.406 1.00 98.25 180 THR A O 1
ATOM 1372 N N . ASN A 1 181 ? -18.077 0.837 32.095 1.00 97.88 181 ASN A N 1
ATOM 1373 C CA . ASN A 1 181 ? -18.641 0.911 30.748 1.00 97.88 181 ASN A CA 1
ATOM 1374 C C . ASN A 1 181 ? -18.012 2.044 29.930 1.00 97.88 181 ASN A C 1
ATOM 1376 O O . ASN A 1 181 ? -17.734 1.845 28.748 1.00 97.88 181 ASN A O 1
ATOM 1380 N N . GLN A 1 182 ? -17.750 3.194 30.557 1.00 98.19 182 GLN A N 1
ATOM 1381 C CA . GLN A 1 182 ? -17.063 4.307 29.907 1.00 98.19 182 GLN A CA 1
ATOM 1382 C C . GLN A 1 182 ? -15.625 3.928 29.536 1.00 98.19 182 GLN A C 1
ATOM 1384 O O . GLN A 1 182 ? -15.243 4.071 28.381 1.00 98.19 182 GLN A O 1
ATOM 1389 N N . ILE A 1 183 ? -14.868 3.336 30.466 1.00 98.25 183 ILE A N 1
ATOM 1390 C CA . ILE A 1 183 ? -13.504 2.846 30.215 1.00 98.25 183 ILE A CA 1
ATOM 1391 C C . ILE A 1 183 ? -13.485 1.853 29.050 1.00 98.25 183 ILE A C 1
ATOM 1393 O O . ILE A 1 183 ? -12.580 1.886 28.215 1.00 98.25 183 ILE A O 1
ATOM 1397 N N . LYS A 1 184 ? -14.482 0.966 28.963 1.00 98.19 184 LYS A N 1
ATOM 1398 C CA . LYS A 1 184 ? -14.600 0.016 27.853 1.00 98.19 184 LYS A CA 1
ATOM 1399 C C . LYS A 1 184 ? -14.848 0.724 26.519 1.00 98.19 184 LYS A C 1
ATOM 1401 O O . LYS A 1 184 ? -14.171 0.406 25.546 1.00 98.19 184 LYS A O 1
ATOM 1406 N N . ALA A 1 185 ? -15.764 1.692 26.485 1.00 98.00 185 ALA A N 1
ATOM 1407 C CA . ALA A 1 185 ? -16.031 2.491 25.291 1.00 98.00 185 ALA A CA 1
ATOM 1408 C C . ALA A 1 185 ? -14.787 3.274 24.839 1.00 98.00 185 ALA A C 1
ATOM 1410 O O . ALA A 1 185 ? -14.436 3.241 23.659 1.00 98.00 185 ALA A O 1
ATOM 1411 N N . ASP A 1 186 ? -14.078 3.901 25.779 1.00 98.44 186 ASP A N 1
ATOM 1412 C CA . ASP A 1 186 ? -12.838 4.631 25.512 1.00 98.44 186 ASP A CA 1
ATOM 1413 C C . ASP A 1 186 ? -11.739 3.685 25.006 1.00 98.44 186 ASP A C 1
ATOM 1415 O O . ASP A 1 186 ? -11.033 3.999 24.050 1.00 98.44 186 ASP A O 1
ATOM 1419 N N . THR A 1 187 ? -11.631 2.485 25.584 1.00 98.31 187 THR A N 1
ATOM 1420 C CA . THR A 1 187 ? -10.687 1.446 25.140 1.00 98.31 187 THR A CA 1
ATOM 1421 C C . THR A 1 187 ? -10.970 1.007 23.703 1.00 98.31 187 THR A C 1
ATOM 1423 O O . THR A 1 187 ? -10.043 0.907 22.895 1.00 98.31 187 THR A O 1
ATOM 1426 N N . ASP A 1 188 ? -12.237 0.768 23.358 1.00 98.12 188 ASP A N 1
ATOM 1427 C CA . ASP A 1 188 ? -12.639 0.393 22.000 1.00 98.12 188 ASP A CA 1
ATOM 1428 C C . ASP A 1 188 ? -12.376 1.538 21.004 1.00 98.12 188 ASP A C 1
ATOM 1430 O O . ASP A 1 188 ? -11.862 1.304 19.905 1.00 98.12 188 ASP A O 1
ATOM 1434 N N . ALA A 1 189 ? -12.639 2.788 21.400 1.00 98.38 189 ALA A N 1
ATOM 1435 C CA . ALA A 1 189 ? -12.330 3.972 20.600 1.00 98.38 189 ALA A CA 1
ATOM 1436 C C . ALA A 1 189 ? -10.819 4.122 20.352 1.00 98.38 189 ALA A C 1
ATOM 1438 O O . ALA A 1 189 ? -10.402 4.282 19.202 1.00 98.38 189 ALA A O 1
ATOM 1439 N N . ILE A 1 190 ? -9.993 3.984 21.395 1.00 98.44 190 ILE A N 1
ATOM 1440 C CA . ILE A 1 190 ? -8.525 4.017 21.300 1.00 98.44 190 ILE A CA 1
ATOM 1441 C C . ILE A 1 190 ? -8.019 2.907 20.376 1.00 98.44 190 ILE A C 1
ATOM 1443 O O . ILE A 1 190 ? -7.136 3.141 19.547 1.00 98.44 190 ILE A O 1
ATOM 1447 N N . LYS A 1 191 ? -8.577 1.696 20.481 1.00 98.44 191 LYS A N 1
ATOM 1448 C CA . LYS A 1 191 ? -8.197 0.564 19.629 1.00 98.44 191 LYS A CA 1
ATOM 1449 C C . LYS A 1 191 ? -8.494 0.848 18.157 1.00 98.44 191 LYS A C 1
ATOM 1451 O O . LYS A 1 191 ? -7.635 0.603 17.310 1.00 98.44 191 LYS A O 1
ATOM 1456 N N . ASN A 1 192 ? -9.666 1.409 17.863 1.00 98.00 192 ASN A N 1
ATOM 1457 C CA . ASN A 1 192 ? -10.053 1.794 16.507 1.00 98.00 192 ASN A CA 1
ATOM 1458 C C . ASN A 1 192 ? -9.162 2.913 15.954 1.00 98.00 192 ASN A C 1
ATOM 1460 O O . ASN A 1 192 ? -8.636 2.773 14.852 1.00 98.00 192 ASN A O 1
ATOM 1464 N N . GLN A 1 193 ? -8.923 3.976 16.728 1.00 98.56 193 GLN A N 1
ATOM 1465 C CA . GLN A 1 193 ? -8.015 5.061 16.337 1.00 98.56 193 GLN A CA 1
ATOM 1466 C C . GLN A 1 193 ? -6.597 4.544 16.077 1.00 98.56 193 GLN A C 1
ATOM 1468 O O . GLN A 1 193 ? -5.978 4.891 15.075 1.00 98.56 193 GLN A O 1
ATOM 1473 N N . THR A 1 194 ? -6.094 3.653 16.935 1.00 98.19 194 THR A N 1
ATOM 1474 C CA . THR A 1 194 ? -4.778 3.024 16.758 1.00 98.19 194 THR A CA 1
ATOM 1475 C C . THR A 1 194 ? -4.711 2.212 15.467 1.00 98.19 194 THR A C 1
ATOM 1477 O O . THR A 1 194 ? -3.696 2.251 14.773 1.00 98.19 194 THR A O 1
ATOM 1480 N N . GLN A 1 195 ? -5.774 1.478 15.127 1.00 97.94 195 GLN A N 1
ATOM 1481 C CA . GLN A 1 195 ? -5.824 0.720 13.881 1.00 97.94 195 GLN A CA 1
ATOM 1482 C C . GLN A 1 195 ? -5.843 1.646 12.660 1.00 97.94 195 GLN A C 1
ATOM 1484 O O . GLN A 1 195 ? -5.057 1.440 11.744 1.00 97.94 195 GLN A O 1
ATOM 1489 N N . GLN A 1 196 ? -6.646 2.713 12.687 1.00 98.19 196 GLN A N 1
ATOM 1490 C CA . GLN A 1 196 ? -6.674 3.716 11.617 1.00 98.19 196 GLN A CA 1
ATOM 1491 C C . GLN A 1 196 ? -5.306 4.375 11.404 1.00 98.19 196 GLN A C 1
ATOM 1493 O O . GLN A 1 196 ? -4.870 4.526 10.265 1.00 98.19 196 GLN A O 1
ATOM 1498 N N . ILE A 1 197 ? -4.603 4.719 12.489 1.00 98.25 197 ILE A N 1
ATOM 1499 C CA . ILE A 1 197 ? -3.241 5.266 12.419 1.00 98.25 197 ILE A CA 1
ATOM 1500 C C . ILE A 1 197 ? -2.288 4.255 11.774 1.00 98.25 197 ILE A C 1
ATOM 1502 O O . ILE A 1 197 ? -1.506 4.630 10.903 1.00 98.25 197 ILE A O 1
ATOM 1506 N N . LYS A 1 198 ? -2.354 2.974 12.164 1.00 98.25 198 LYS A N 1
ATOM 1507 C CA . LYS A 1 198 ? -1.528 1.920 11.556 1.00 98.25 198 LYS A CA 1
ATOM 1508 C C . LYS A 1 198 ? -1.810 1.767 10.066 1.00 98.25 198 LYS A C 1
ATOM 1510 O O . LYS A 1 198 ? -0.862 1.710 9.290 1.00 98.25 198 LYS A O 1
ATOM 1515 N N . ASP A 1 199 ? -3.078 1.725 9.675 1.00 98.19 199 ASP A N 1
ATOM 1516 C CA . ASP A 1 199 ? -3.474 1.548 8.278 1.00 98.19 199 ASP A CA 1
ATOM 1517 C C . ASP A 1 199 ? -3.033 2.750 7.424 1.00 98.19 199 ASP A C 1
ATOM 1519 O O . ASP A 1 199 ? -2.469 2.561 6.346 1.00 98.19 199 ASP A O 1
ATOM 1523 N N . SER A 1 200 ? -3.197 3.983 7.930 1.00 98.31 200 SER A N 1
ATOM 1524 C CA . SER A 1 200 ? -2.705 5.198 7.258 1.00 98.31 200 SER A CA 1
ATOM 1525 C C . SER A 1 200 ? -1.186 5.179 7.110 1.00 98.31 200 SER A C 1
ATOM 1527 O O . SER A 1 200 ? -0.677 5.362 6.008 1.00 98.31 200 SER A O 1
ATOM 1529 N N . ALA A 1 201 ? -0.458 4.862 8.186 1.00 98.00 201 ALA A N 1
ATOM 1530 C CA . ALA A 1 201 ? 1.001 4.799 8.160 1.00 98.00 201 ALA A CA 1
ATOM 1531 C C . ALA A 1 201 ? 1.519 3.736 7.178 1.00 98.00 201 ALA A C 1
ATOM 1533 O O . ALA A 1 201 ? 2.480 3.979 6.453 1.00 98.00 201 ALA A O 1
ATOM 1534 N N . VAL A 1 202 ? 0.883 2.561 7.117 1.00 98.31 202 VAL A N 1
ATOM 1535 C CA . VAL A 1 202 ? 1.249 1.503 6.160 1.00 98.31 202 VAL A CA 1
ATOM 1536 C C . VAL A 1 202 ? 1.014 1.958 4.720 1.00 98.31 202 VAL A C 1
ATOM 1538 O O . VAL A 1 202 ? 1.872 1.726 3.864 1.00 98.31 202 VAL A O 1
ATOM 1541 N N . ASN A 1 203 ? -0.110 2.622 4.449 1.00 98.12 203 ASN A N 1
ATOM 1542 C CA . ASN A 1 203 ? -0.406 3.158 3.122 1.00 98.12 203 ASN A CA 1
ATOM 1543 C C . ASN A 1 203 ? 0.607 4.234 2.715 1.00 98.12 203 ASN A C 1
ATOM 1545 O O . ASN A 1 203 ? 1.192 4.133 1.639 1.00 98.12 203 ASN A O 1
ATOM 1549 N N . GLU A 1 204 ? 0.870 5.209 3.586 1.00 98.25 204 GLU A N 1
ATOM 1550 C CA . GLU A 1 204 ? 1.849 6.278 3.350 1.00 98.25 204 GLU A CA 1
ATOM 1551 C C . GLU A 1 204 ? 3.249 5.713 3.083 1.00 98.25 204 GLU A C 1
ATOM 1553 O O . GLU A 1 204 ? 3.881 6.063 2.087 1.00 98.25 204 GLU A O 1
ATOM 1558 N N . ILE A 1 205 ? 3.714 4.768 3.907 1.00 98.12 205 ILE A N 1
ATOM 1559 C CA . ILE A 1 205 ? 5.018 4.113 3.719 1.00 98.12 205 ILE A CA 1
ATOM 1560 C C . ILE A 1 205 ? 5.070 3.349 2.392 1.00 98.12 205 ILE A C 1
ATOM 1562 O O . ILE A 1 205 ? 6.103 3.349 1.723 1.00 98.12 205 ILE A O 1
ATOM 1566 N N . THR A 1 206 ? 3.979 2.692 2.000 1.00 98.31 206 THR A N 1
ATOM 1567 C CA . THR A 1 206 ? 3.917 1.948 0.734 1.00 98.31 206 THR A CA 1
ATOM 1568 C C . THR A 1 206 ? 4.009 2.886 -0.466 1.00 98.31 206 THR A C 1
ATOM 1570 O O . THR A 1 206 ? 4.754 2.594 -1.400 1.00 98.31 206 THR A O 1
ATOM 1573 N N . VAL A 1 207 ? 3.309 4.024 -0.427 1.00 98.44 207 VAL A N 1
ATOM 1574 C CA . VAL A 1 207 ? 3.381 5.053 -1.475 1.00 98.44 207 VAL A CA 1
ATOM 1575 C C . VAL A 1 207 ? 4.797 5.613 -1.578 1.00 98.44 207 VAL A C 1
ATOM 1577 O O . VAL A 1 207 ? 5.393 5.528 -2.647 1.00 98.44 207 VAL A O 1
ATOM 1580 N N . ILE A 1 208 ? 5.377 6.061 -0.459 1.00 98.31 208 ILE A N 1
ATOM 1581 C CA . ILE A 1 208 ? 6.747 6.600 -0.417 1.00 98.31 208 ILE A CA 1
ATOM 1582 C C . ILE A 1 208 ? 7.756 5.581 -0.958 1.00 98.31 208 ILE A C 1
ATOM 1584 O O . ILE A 1 208 ? 8.674 5.931 -1.698 1.00 98.31 208 ILE A O 1
ATOM 1588 N N . LYS A 1 209 ? 7.598 4.301 -0.602 1.00 98.44 209 LYS A N 1
ATOM 1589 C CA . LYS A 1 209 ? 8.469 3.231 -1.094 1.00 98.44 209 LYS A CA 1
ATOM 1590 C C . LYS A 1 209 ? 8.385 3.086 -2.613 1.00 98.44 209 LYS A C 1
ATOM 1592 O O . LYS A 1 209 ? 9.422 2.900 -3.241 1.00 98.44 209 LYS A O 1
ATOM 1597 N N . ASN A 1 210 ? 7.185 3.133 -3.183 1.00 98.25 210 ASN A N 1
ATOM 1598 C CA . ASN A 1 210 ? 7.000 2.999 -4.626 1.00 98.25 210 ASN A CA 1
ATOM 1599 C C . ASN A 1 210 ? 7.552 4.220 -5.367 1.00 98.25 210 ASN A C 1
ATOM 1601 O O . ASN A 1 210 ? 8.345 4.042 -6.280 1.00 98.25 210 ASN A O 1
ATOM 1605 N N . GLU A 1 211 ? 7.254 5.436 -4.903 1.00 98.25 211 GLU A N 1
ATOM 1606 C CA . GLU A 1 211 ? 7.816 6.670 -5.473 1.00 98.25 211 GLU A CA 1
ATOM 1607 C C . GLU A 1 211 ? 9.354 6.664 -5.449 1.00 98.25 211 GLU A C 1
ATOM 1609 O O . GLU A 1 211 ? 10.003 7.071 -6.410 1.00 98.25 211 GLU A O 1
ATOM 1614 N N . ALA A 1 212 ? 9.961 6.151 -4.372 1.00 98.00 212 ALA A N 1
ATOM 1615 C CA . ALA A 1 212 ? 11.412 6.014 -4.275 1.00 98.00 212 ALA A CA 1
ATOM 1616 C C . ALA A 1 212 ? 11.987 4.959 -5.237 1.00 98.00 212 ALA A C 1
ATOM 1618 O O . ALA A 1 212 ? 13.106 5.126 -5.724 1.00 98.00 212 ALA A O 1
ATOM 1619 N N . LEU A 1 213 ? 11.255 3.871 -5.496 1.00 98.25 213 LEU A N 1
ATOM 1620 C CA . LEU A 1 213 ? 11.650 2.861 -6.479 1.00 98.25 213 LEU A CA 1
ATOM 1621 C C . LEU A 1 213 ? 11.559 3.417 -7.901 1.00 98.25 213 LEU A C 1
ATOM 1623 O O . LEU A 1 213 ? 12.521 3.282 -8.649 1.00 98.25 213 LEU A O 1
ATOM 1627 N N . ASP A 1 214 ? 10.471 4.110 -8.230 1.00 98.19 214 ASP A N 1
ATOM 1628 C CA . ASP A 1 214 ? 10.284 4.738 -9.538 1.00 98.19 214 ASP A CA 1
ATOM 1629 C C . ASP A 1 214 ? 11.384 5.780 -9.800 1.00 98.19 214 ASP A C 1
ATOM 1631 O O . ASP A 1 214 ? 12.054 5.739 -10.831 1.00 98.19 214 ASP A O 1
ATOM 1635 N N . ALA A 1 215 ? 11.671 6.646 -8.820 1.00 98.38 215 ALA A N 1
ATOM 1636 C CA . ALA A 1 215 ? 12.748 7.632 -8.922 1.00 98.38 215 ALA A CA 1
ATOM 1637 C C . ALA A 1 215 ? 14.137 6.986 -9.083 1.00 98.38 215 ALA A C 1
ATOM 1639 O O . ALA A 1 215 ? 14.996 7.511 -9.798 1.00 98.38 215 ALA A O 1
ATOM 1640 N N . ARG A 1 216 ? 14.381 5.844 -8.425 1.00 98.19 216 ARG A N 1
ATOM 1641 C CA . ARG A 1 216 ? 15.625 5.079 -8.589 1.00 98.19 216 ARG A CA 1
ATOM 1642 C C . ARG A 1 216 ? 15.744 4.531 -10.010 1.00 98.19 216 ARG A C 1
ATOM 1644 O O . ARG A 1 216 ? 16.808 4.662 -10.611 1.00 98.19 216 ARG A O 1
ATOM 1651 N N . ASP A 1 217 ? 14.681 3.933 -10.533 1.00 98.31 217 ASP A N 1
ATOM 1652 C CA . ASP A 1 217 ? 14.679 3.310 -11.857 1.00 98.31 217 ASP A CA 1
ATOM 1653 C C . ASP A 1 217 ? 14.803 4.374 -12.970 1.00 98.31 217 ASP A C 1
ATOM 1655 O O . ASP A 1 217 ? 15.526 4.185 -13.951 1.00 98.31 217 ASP A O 1
ATOM 1659 N N . GLU A 1 218 ? 14.187 5.549 -12.797 1.00 98.31 218 GLU A N 1
ATOM 1660 C CA . GLU A 1 218 ? 14.400 6.712 -13.670 1.00 98.31 218 GLU A CA 1
ATOM 1661 C C . GLU A 1 218 ? 1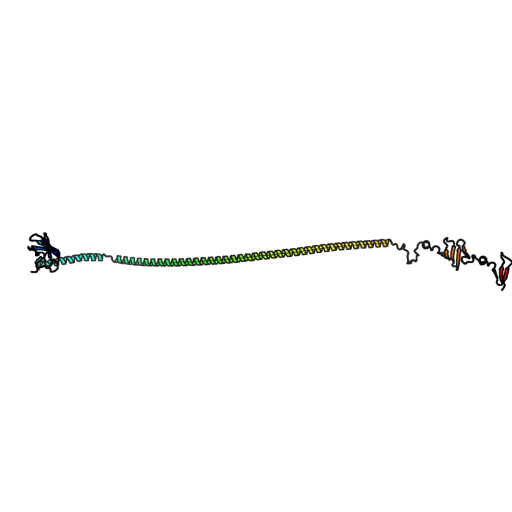5.859 7.191 -13.658 1.00 98.31 218 GLU A C 1
ATOM 1663 O O . GLU A 1 218 ? 16.432 7.467 -14.718 1.00 98.31 218 GLU A O 1
ATOM 1668 N N . ALA A 1 219 ? 16.489 7.252 -12.480 1.00 98.19 219 ALA A N 1
ATOM 1669 C CA . ALA A 1 219 ? 17.893 7.634 -12.354 1.00 98.19 219 ALA A CA 1
ATOM 1670 C C . ALA A 1 219 ? 18.836 6.619 -13.025 1.00 98.19 219 ALA A C 1
ATOM 1672 O O . ALA A 1 219 ? 19.790 7.021 -13.696 1.00 98.19 219 ALA A O 1
ATOM 1673 N N . GLU A 1 220 ? 18.558 5.318 -12.898 1.00 98.44 220 GLU A N 1
ATOM 1674 C CA . GLU A 1 220 ? 19.320 4.255 -13.565 1.00 98.44 220 GLU A CA 1
ATOM 1675 C C . GLU A 1 220 ? 19.220 4.371 -15.095 1.00 98.44 220 GLU A C 1
ATOM 1677 O O . GLU A 1 220 ? 20.236 4.340 -15.797 1.00 98.44 220 GLU A O 1
ATOM 1682 N N . ASN A 1 221 ? 18.016 4.611 -15.620 1.00 98.12 221 ASN A N 1
ATOM 1683 C CA . ASN A 1 221 ? 17.803 4.835 -17.050 1.00 98.12 221 ASN A CA 1
ATOM 1684 C C . ASN A 1 221 ? 18.541 6.082 -17.563 1.00 98.12 221 ASN A C 1
ATOM 1686 O O . ASN A 1 221 ? 19.160 6.045 -18.631 1.00 98.12 221 ASN A O 1
ATOM 1690 N N . ALA A 1 222 ? 18.520 7.180 -16.801 1.00 98.31 222 ALA A N 1
ATOM 1691 C CA . ALA A 1 222 ? 19.254 8.395 -17.144 1.00 98.31 222 ALA A CA 1
ATOM 1692 C C . ALA A 1 222 ? 20.775 8.163 -17.162 1.00 98.31 222 ALA A C 1
ATOM 1694 O O . ALA A 1 222 ? 21.466 8.650 -18.062 1.00 98.31 222 ALA A O 1
ATOM 1695 N N . GLN A 1 223 ? 21.301 7.381 -16.214 1.00 98.38 223 GLN A N 1
ATOM 1696 C CA . GLN A 1 223 ? 22.714 7.005 -16.184 1.00 98.38 223 GLN A CA 1
ATOM 1697 C C . GLN A 1 223 ? 23.100 6.161 -17.406 1.00 98.38 223 GLN A C 1
ATOM 1699 O O . GLN A 1 223 ? 24.132 6.419 -18.028 1.00 98.38 223 GLN A O 1
ATOM 1704 N N . LEU A 1 224 ? 22.264 5.192 -17.790 1.00 98.25 224 LEU A N 1
ATOM 1705 C CA . LEU A 1 224 ? 22.499 4.368 -18.976 1.00 98.25 224 LEU A CA 1
ATOM 1706 C C . LEU A 1 224 ? 22.520 5.213 -20.260 1.00 98.25 224 LEU A C 1
ATOM 1708 O O . LEU A 1 224 ? 23.411 5.048 -21.095 1.00 98.25 224 LEU A O 1
ATOM 1712 N N . ALA A 1 225 ? 21.581 6.154 -20.401 1.00 98.12 225 ALA A N 1
ATOM 1713 C CA . ALA A 1 225 ? 21.531 7.072 -21.538 1.00 98.12 225 ALA A CA 1
ATOM 1714 C C . ALA A 1 225 ? 22.766 7.992 -21.606 1.00 98.12 225 ALA A C 1
ATOM 1716 O O . ALA A 1 225 ? 23.290 8.267 -22.693 1.00 98.12 225 ALA A O 1
ATOM 1717 N N . ALA A 1 226 ? 23.267 8.442 -20.451 1.00 98.25 226 ALA A N 1
ATOM 1718 C CA . ALA A 1 226 ? 24.497 9.222 -20.370 1.00 98.25 226 ALA A CA 1
ATOM 1719 C C . ALA A 1 226 ? 25.726 8.402 -20.803 1.00 98.25 226 ALA A C 1
ATOM 1721 O O . ALA A 1 226 ? 26.542 8.899 -21.582 1.00 98.25 226 ALA A O 1
ATOM 1722 N N . GLU A 1 227 ? 25.836 7.139 -20.376 1.00 98.00 227 GLU A N 1
ATOM 1723 C CA . GLU A 1 227 ? 26.943 6.263 -20.787 1.00 98.00 227 GLU A CA 1
ATOM 1724 C C . GLU A 1 227 ? 26.898 5.973 -22.296 1.00 98.00 227 GLU A C 1
ATOM 1726 O O . GLU A 1 227 ? 27.919 6.054 -22.974 1.00 98.00 227 GLU A O 1
ATOM 1731 N N . GLN A 1 228 ? 25.711 5.732 -22.863 1.00 98.06 228 GLN A N 1
ATOM 1732 C CA . GLN A 1 228 ? 25.546 5.574 -24.314 1.00 98.06 228 GLN A CA 1
ATOM 1733 C C . GLN A 1 228 ? 25.964 6.831 -25.086 1.00 98.06 228 GLN A C 1
ATOM 1735 O O . GLN A 1 228 ? 26.644 6.737 -26.109 1.00 98.06 228 GLN A O 1
ATOM 1740 N N . SER A 1 229 ? 25.598 8.012 -24.583 1.00 98.19 229 SER A N 1
ATOM 1741 C CA . SER A 1 229 ? 25.989 9.288 -25.192 1.00 98.19 229 SER A CA 1
ATOM 1742 C C . SER A 1 229 ? 27.505 9.488 -25.160 1.00 98.19 229 SER A C 1
ATOM 1744 O O . SER A 1 229 ? 28.091 9.943 -26.142 1.00 98.19 229 SER A O 1
ATOM 1746 N N . LYS A 1 230 ? 28.156 9.097 -24.059 1.00 98.31 230 LYS A N 1
ATOM 1747 C CA . LYS A 1 230 ? 29.615 9.118 -23.928 1.00 98.31 230 LYS A CA 1
ATOM 1748 C C . LYS A 1 230 ? 30.288 8.178 -24.930 1.00 98.31 230 LYS A C 1
ATOM 1750 O O . LYS A 1 230 ? 31.196 8.613 -25.627 1.00 98.31 230 LYS A O 1
ATOM 1755 N N . VAL A 1 231 ? 29.798 6.944 -25.075 1.00 98.12 231 VAL A N 1
ATOM 1756 C CA . VAL A 1 231 ? 30.293 6.000 -26.097 1.00 98.12 231 VAL A CA 1
ATOM 1757 C C . VAL A 1 231 ? 30.151 6.588 -27.504 1.00 98.12 231 VAL A C 1
ATOM 1759 O O . VAL A 1 231 ? 31.083 6.516 -28.301 1.00 98.12 231 VAL A O 1
ATOM 1762 N N . GLY A 1 232 ? 29.013 7.220 -27.808 1.00 97.88 232 GLY A N 1
ATOM 1763 C CA . GLY A 1 232 ? 28.811 7.914 -29.081 1.00 97.88 232 GLY A CA 1
ATOM 1764 C C . GLY A 1 232 ? 29.832 9.032 -29.324 1.00 97.88 232 GLY A C 1
ATOM 1765 O O . GLY A 1 232 ? 30.364 9.149 -30.428 1.00 97.88 232 GLY A O 1
ATOM 1766 N N . ALA A 1 233 ? 30.150 9.820 -28.293 1.00 98.06 233 ALA A N 1
ATOM 1767 C CA . ALA A 1 233 ? 31.160 10.873 -28.371 1.00 98.06 233 ALA A CA 1
ATOM 1768 C C . ALA A 1 233 ? 32.583 10.317 -28.562 1.00 98.06 233 ALA A C 1
ATOM 1770 O O . ALA A 1 233 ? 33.341 10.854 -29.371 1.00 98.06 233 ALA A O 1
ATOM 1771 N N . ASP A 1 234 ? 32.934 9.234 -27.865 1.00 98.12 234 ASP A N 1
ATOM 1772 C CA . ASP A 1 234 ? 34.234 8.569 -28.000 1.00 98.12 234 ASP A CA 1
ATOM 1773 C C . ASP A 1 234 ? 34.420 7.980 -29.408 1.00 98.12 234 ASP A C 1
ATOM 1775 O O . ASP A 1 234 ? 35.476 8.161 -30.019 1.00 98.12 234 ASP A O 1
ATOM 1779 N N . ASN A 1 235 ? 33.375 7.363 -29.970 1.00 97.88 235 ASN A N 1
ATOM 1780 C CA . ASN A 1 235 ? 33.388 6.874 -31.350 1.00 97.88 235 ASN A CA 1
ATOM 1781 C C . ASN A 1 235 ? 33.581 8.024 -32.348 1.00 97.88 235 ASN A C 1
ATOM 1783 O O . ASN A 1 235 ? 34.485 7.971 -33.176 1.00 97.88 235 ASN A O 1
ATOM 1787 N N . ALA A 1 236 ? 32.803 9.105 -32.224 1.00 98.06 236 ALA A N 1
ATOM 1788 C CA . ALA A 1 236 ? 32.929 10.266 -33.106 1.00 98.06 236 ALA A CA 1
ATOM 1789 C C . ALA A 1 236 ? 34.323 10.913 -33.030 1.00 98.06 236 ALA A C 1
ATOM 1791 O O . ALA A 1 236 ? 34.865 11.366 -34.040 1.00 98.06 236 ALA A O 1
ATOM 1792 N N . LYS A 1 237 ? 34.928 10.939 -31.836 1.00 98.19 237 LYS A N 1
ATOM 1793 C CA . LYS A 1 237 ? 36.313 11.379 -31.654 1.00 98.19 237 LYS A CA 1
ATOM 1794 C C . LYS A 1 237 ? 37.288 10.464 -32.403 1.00 98.19 237 LYS A C 1
ATOM 1796 O O . LYS A 1 237 ? 38.148 10.979 -33.115 1.00 98.19 237 LYS A O 1
ATOM 1801 N N . SER A 1 238 ? 37.153 9.145 -32.263 1.00 98.00 238 SER A N 1
ATOM 1802 C CA . SER A 1 238 ? 37.999 8.160 -32.954 1.00 98.00 238 SER A CA 1
ATOM 1803 C C . SER A 1 238 ? 37.889 8.279 -34.479 1.00 98.00 238 SER A C 1
ATOM 1805 O O . SER A 1 238 ? 38.900 8.252 -35.185 1.00 98.00 238 SER A O 1
ATOM 1807 N N . ASP A 1 239 ? 36.675 8.466 -34.994 1.00 97.75 239 ASP A N 1
ATOM 1808 C CA . ASP A 1 239 ? 36.426 8.654 -36.425 1.00 97.75 239 ASP A CA 1
ATOM 1809 C C . ASP A 1 239 ? 37.096 9.938 -36.937 1.00 97.75 239 ASP A C 1
ATOM 1811 O O . ASP A 1 239 ? 37.756 9.940 -37.978 1.00 97.75 239 ASP A O 1
ATOM 1815 N N . ALA A 1 240 ? 36.999 11.032 -36.173 1.00 97.44 240 ALA A N 1
ATOM 1816 C CA . ALA A 1 240 ? 37.657 12.291 -36.508 1.00 97.44 240 ALA A CA 1
ATOM 1817 C C . ALA A 1 240 ? 39.192 12.185 -36.470 1.00 97.44 240 ALA A C 1
ATOM 1819 O O . ALA A 1 240 ? 39.870 12.759 -37.326 1.00 97.44 240 ALA A O 1
ATOM 1820 N N . GLU A 1 241 ? 39.753 11.457 -35.500 1.00 97.50 241 GLU A N 1
ATOM 1821 C CA . GLU A 1 241 ? 41.192 11.173 -35.433 1.00 97.50 241 GLU A CA 1
ATOM 1822 C C . GLU A 1 241 ? 41.657 10.369 -36.652 1.00 97.50 241 GLU A C 1
ATOM 1824 O O . GLU A 1 241 ? 42.656 10.737 -37.272 1.00 97.50 241 GLU A O 1
ATOM 1829 N N . THR A 1 242 ? 40.885 9.356 -37.054 1.00 97.38 242 THR A N 1
ATOM 1830 C CA . THR A 1 242 ? 41.157 8.537 -38.245 1.00 97.38 242 THR A CA 1
ATOM 1831 C C . THR A 1 242 ? 41.151 9.386 -39.514 1.00 97.38 242 THR A C 1
ATOM 1833 O O . THR A 1 242 ? 42.146 9.418 -40.237 1.00 97.38 242 THR A O 1
ATOM 1836 N N . ALA A 1 243 ? 40.087 10.160 -39.749 1.00 97.12 243 ALA A N 1
ATOM 1837 C CA . ALA A 1 243 ? 39.978 11.030 -40.921 1.00 97.12 243 ALA A CA 1
ATOM 1838 C C . ALA A 1 243 ? 41.103 12.080 -40.977 1.00 97.12 243 ALA A C 1
ATOM 1840 O O . ALA A 1 243 ? 41.654 12.374 -42.041 1.00 97.12 243 ALA A O 1
ATOM 1841 N N . ARG A 1 244 ? 41.482 12.643 -39.821 1.00 97.00 244 ARG A N 1
ATOM 1842 C CA . ARG A 1 244 ? 42.619 13.565 -39.716 1.00 97.00 244 ARG A CA 1
ATOM 1843 C C . ARG A 1 244 ? 43.925 12.885 -40.123 1.00 97.00 244 ARG A C 1
ATOM 1845 O O . ARG A 1 244 ? 44.740 13.500 -40.813 1.00 97.00 244 ARG A O 1
ATOM 1852 N N . ASP A 1 245 ? 44.159 11.665 -39.660 1.00 96.00 245 ASP A N 1
ATOM 1853 C CA . ASP A 1 245 ? 45.409 10.954 -39.909 1.00 96.00 245 ASP A CA 1
ATOM 1854 C C . ASP A 1 245 ? 45.501 10.465 -41.365 1.00 96.00 245 ASP A C 1
ATOM 1856 O O . ASP A 1 245 ? 46.557 10.620 -41.980 1.00 96.00 245 ASP A O 1
ATOM 1860 N N . GLU A 1 246 ? 44.394 10.024 -41.970 1.00 95.56 246 GLU A N 1
ATOM 1861 C CA . GLU A 1 246 ? 44.300 9.754 -43.414 1.00 95.56 246 GLU A CA 1
ATOM 1862 C C . GLU A 1 246 ? 44.615 11.004 -44.250 1.00 95.56 246 GLU A C 1
ATOM 1864 O O . GLU A 1 246 ? 45.437 10.956 -45.169 1.00 95.56 246 GLU A O 1
ATOM 1869 N N . ALA A 1 247 ? 44.038 12.157 -43.895 1.00 93.81 247 ALA A N 1
ATOM 1870 C CA . ALA A 1 247 ? 44.317 13.419 -44.578 1.00 93.81 247 ALA A CA 1
ATOM 1871 C C . ALA A 1 247 ? 45.797 13.827 -44.465 1.00 93.81 247 ALA A C 1
ATOM 1873 O O . ALA A 1 247 ? 46.389 14.307 -45.435 1.00 93.81 247 ALA A O 1
ATOM 1874 N N . ARG A 1 248 ? 46.424 13.608 -43.300 1.00 92.75 248 ARG A N 1
ATOM 1875 C CA . ARG A 1 248 ? 47.865 13.842 -43.102 1.00 92.75 248 ARG A CA 1
ATOM 1876 C C . ARG A 1 248 ? 48.718 12.920 -43.966 1.00 92.75 248 ARG A C 1
ATOM 1878 O O . ARG A 1 248 ? 49.680 13.396 -44.562 1.00 92.75 248 ARG A O 1
ATOM 1885 N N . GLN A 1 249 ? 48.379 11.635 -44.042 1.00 91.69 249 GLN A N 1
ATOM 1886 C CA . GLN A 1 249 ? 49.098 10.681 -44.889 1.00 91.69 249 GLN A CA 1
ATOM 1887 C C . GLN A 1 249 ? 49.002 11.068 -46.365 1.00 91.69 249 GLN A C 1
ATOM 1889 O O . GLN A 1 249 ? 50.016 11.084 -47.059 1.00 91.69 249 GLN A O 1
ATOM 1894 N N . TRP A 1 250 ? 47.813 11.447 -46.836 1.00 89.75 250 TRP A N 1
ATOM 1895 C CA . TRP A 1 250 ? 47.632 11.893 -48.216 1.00 89.75 250 TRP A CA 1
ATOM 1896 C C . TRP A 1 250 ? 48.442 13.158 -48.517 1.00 89.75 250 TRP A C 1
ATOM 1898 O O . TRP A 1 250 ? 49.165 13.209 -49.509 1.00 89.75 250 TRP A O 1
ATOM 1908 N N . ALA A 1 251 ? 48.415 14.144 -47.615 1.00 87.81 251 ALA A N 1
ATOM 1909 C CA . ALA A 1 251 ? 49.219 15.356 -47.748 1.00 87.81 251 ALA A CA 1
ATOM 1910 C C . ALA A 1 251 ? 50.733 15.072 -47.792 1.00 87.81 251 ALA A C 1
ATOM 1912 O O . ALA A 1 251 ? 51.454 15.763 -48.500 1.00 87.81 251 ALA A O 1
ATOM 1913 N N . GLN A 1 252 ? 51.218 14.053 -47.073 1.00 86.62 252 GLN A N 1
ATOM 1914 C CA . GLN A 1 252 ? 52.622 13.623 -47.133 1.00 86.62 252 GLN A CA 1
ATOM 1915 C C . GLN A 1 252 ? 52.974 12.886 -48.435 1.00 86.62 252 GLN A C 1
ATOM 1917 O O . GLN A 1 252 ? 54.121 12.940 -48.869 1.00 86.62 252 GLN A O 1
ATOM 1922 N N . GLN A 1 253 ? 52.017 12.185 -49.051 1.00 85.75 253 GLN A N 1
ATOM 1923 C CA . GLN A 1 253 ? 52.221 11.486 -50.327 1.00 85.75 253 GLN A CA 1
ATOM 1924 C C . GLN A 1 253 ? 52.223 12.433 -51.530 1.00 85.75 253 GLN A C 1
ATOM 1926 O O . GLN A 1 253 ? 52.879 12.151 -52.535 1.00 85.75 253 GLN A O 1
ATOM 1931 N N . VAL A 1 254 ? 51.504 13.554 -51.446 1.00 85.69 254 VAL A N 1
ATOM 1932 C CA . VAL A 1 254 ? 51.550 14.592 -52.476 1.00 85.69 254 VAL A CA 1
ATOM 1933 C C . VAL A 1 254 ? 52.885 15.320 -52.364 1.00 85.69 254 VAL A C 1
ATOM 1935 O O . VAL A 1 254 ? 53.055 16.200 -51.530 1.00 85.69 254 VAL A O 1
ATOM 1938 N N . ASN A 1 255 ? 53.832 14.966 -53.230 1.00 80.19 255 ASN A N 1
ATOM 1939 C CA . ASN A 1 255 ? 55.003 15.794 -53.486 1.00 80.19 255 ASN A CA 1
ATOM 1940 C C . ASN A 1 255 ? 54.646 16.818 -54.579 1.00 80.19 255 ASN A C 1
ATOM 1942 O O . ASN A 1 255 ? 54.495 16.405 -55.733 1.00 80.19 255 ASN A O 1
ATOM 1946 N N . PRO A 1 256 ? 54.501 18.119 -54.258 1.00 79.44 256 PRO A N 1
ATOM 1947 C CA . PRO A 1 256 ? 54.127 19.135 -55.240 1.00 79.44 256 PRO A CA 1
ATOM 1948 C C . PRO A 1 256 ? 55.100 19.207 -56.420 1.00 79.44 256 PRO A C 1
ATOM 1950 O O . PRO A 1 256 ? 54.658 19.430 -57.538 1.00 79.44 256 PRO A O 1
ATOM 1953 N N . GLU A 1 257 ? 56.381 18.909 -56.187 1.00 78.88 257 GLU A N 1
ATOM 1954 C CA . GLU A 1 257 ? 57.433 18.907 -57.215 1.00 78.88 257 GLU A CA 1
ATOM 1955 C C . GLU A 1 257 ? 57.254 17.805 -58.275 1.00 78.88 257 GLU A C 1
ATOM 1957 O O . GLU A 1 257 ? 57.882 17.840 -59.328 1.00 78.88 257 GLU A O 1
ATOM 1962 N N . ASN A 1 258 ? 56.407 16.802 -58.015 1.00 80.12 258 ASN A N 1
ATOM 1963 C CA . ASN A 1 258 ? 56.084 15.758 -58.991 1.00 80.12 258 ASN A CA 1
ATOM 1964 C C . ASN A 1 258 ? 54.863 16.120 -59.862 1.00 80.12 258 ASN A C 1
ATOM 1966 O O . ASN A 1 258 ? 54.463 15.321 -60.713 1.00 80.12 258 ASN A O 1
ATOM 1970 N N . LEU A 1 259 ? 54.228 17.273 -59.630 1.00 85.62 259 LEU A N 1
ATOM 1971 C CA . LEU A 1 259 ? 53.082 17.758 -60.395 1.00 85.62 259 LEU A CA 1
ATOM 1972 C C . LEU A 1 259 ? 53.527 18.842 -61.378 1.00 85.62 259 LEU A C 1
ATOM 1974 O O . LEU A 1 259 ? 54.424 19.619 -61.084 1.00 85.62 259 LEU A O 1
ATOM 1978 N N . LEU A 1 260 ? 52.850 18.931 -62.528 1.00 86.62 260 LEU A N 1
ATOM 1979 C CA . LEU A 1 260 ? 53.113 20.011 -63.478 1.00 86.62 260 LEU A CA 1
ATOM 1980 C C . LEU A 1 260 ? 52.714 21.371 -62.887 1.00 86.62 260 LEU A C 1
ATOM 1982 O O . LEU A 1 260 ? 51.548 21.602 -62.541 1.00 86.62 260 LEU A O 1
ATOM 1986 N N . HIS A 1 261 ? 53.671 22.286 -62.842 1.00 86.44 261 HIS A N 1
ATOM 1987 C CA . HIS A 1 261 ? 53.519 23.646 -62.356 1.00 86.44 261 HIS A CA 1
ATOM 1988 C C . HIS A 1 261 ? 52.832 24.517 -63.413 1.00 86.44 261 HIS A C 1
ATOM 1990 O O . HIS A 1 261 ? 53.416 24.943 -64.413 1.00 86.44 261 HIS A O 1
ATOM 1996 N N . LYS A 1 262 ? 51.544 24.805 -63.187 1.00 84.38 262 LYS A N 1
ATOM 1997 C CA . LYS A 1 262 ? 50.729 25.630 -64.099 1.00 84.38 262 LYS A CA 1
ATOM 1998 C C . LYS A 1 262 ? 51.276 27.048 -64.257 1.00 84.38 262 LYS A C 1
ATOM 2000 O O . LYS A 1 262 ? 51.134 27.641 -65.319 1.00 84.38 262 LYS A O 1
ATOM 2005 N N . ASP A 1 263 ? 51.889 27.579 -63.208 1.00 88.81 263 ASP A N 1
ATOM 2006 C CA . ASP A 1 263 ? 52.534 28.889 -63.169 1.00 88.81 263 ASP A CA 1
ATOM 2007 C C . ASP A 1 263 ? 53.851 28.939 -63.959 1.00 88.81 263 ASP A C 1
ATOM 2009 O O . ASP A 1 263 ? 54.320 30.024 -64.297 1.00 88.81 263 ASP A O 1
ATOM 2013 N N . GLN A 1 264 ? 54.416 27.784 -64.320 1.00 89.44 264 GLN A N 1
ATOM 2014 C CA . GLN A 1 264 ? 55.697 27.691 -65.019 1.00 89.44 264 GLN A CA 1
ATOM 2015 C C . GLN A 1 264 ? 55.572 27.437 -66.528 1.00 89.44 264 GLN A C 1
ATOM 2017 O O . GLN A 1 264 ? 56.589 27.305 -67.205 1.00 89.44 264 GLN A O 1
ATOM 2022 N N . ASN A 1 265 ? 54.357 27.395 -67.094 1.00 86.94 265 ASN A N 1
ATOM 2023 C CA . ASN A 1 265 ? 54.128 27.199 -68.535 1.00 86.94 265 ASN A CA 1
ATOM 2024 C C . ASN A 1 265 ? 54.909 26.001 -69.130 1.00 86.94 265 ASN A C 1
ATOM 2026 O O . ASN A 1 265 ? 55.498 26.119 -70.206 1.00 86.94 265 ASN A O 1
ATOM 2030 N N . LEU A 1 266 ? 54.917 24.851 -68.438 1.00 88.44 266 LEU A N 1
ATOM 2031 C CA . LEU A 1 266 ? 55.639 23.623 -68.825 1.00 88.44 266 LEU A CA 1
ATOM 2032 C C . LEU A 1 266 ? 57.178 23.741 -68.802 1.00 88.44 266 LEU A C 1
ATOM 2034 O O . LEU A 1 266 ? 57.875 22.917 -69.403 1.00 88.44 266 LEU A O 1
ATOM 2038 N N . ALA A 1 267 ? 57.743 24.762 -68.149 1.00 87.19 267 ALA A N 1
ATOM 2039 C CA . ALA A 1 267 ? 59.194 24.888 -68.008 1.00 87.19 267 ALA A CA 1
ATOM 2040 C C . ALA A 1 267 ? 59.811 23.765 -67.155 1.00 87.19 267 ALA A C 1
ATOM 2042 O O . ALA A 1 267 ? 60.970 23.420 -67.383 1.00 87.19 267 ALA A O 1
ATOM 2043 N N . ASP A 1 268 ? 59.016 23.199 -66.250 1.00 88.50 268 ASP A N 1
ATOM 2044 C CA . ASP A 1 268 ? 59.289 22.107 -65.312 1.00 88.50 268 ASP A CA 1
ATOM 2045 C C . ASP A 1 268 ? 59.253 20.706 -65.938 1.00 88.50 268 ASP A C 1
ATOM 2047 O O . ASP A 1 268 ? 59.622 19.730 -65.290 1.00 88.50 268 ASP A O 1
ATOM 2051 N N . VAL A 1 269 ? 58.859 20.580 -67.209 1.00 89.31 269 VAL A N 1
ATOM 2052 C CA . VAL A 1 269 ? 58.968 19.316 -67.947 1.00 89.31 269 VAL A CA 1
ATOM 2053 C C . VAL A 1 269 ? 60.456 18.962 -68.121 1.00 89.31 269 VAL A C 1
ATOM 2055 O O . VAL A 1 269 ? 61.151 19.685 -68.846 1.00 89.31 269 VAL A O 1
ATOM 2058 N N . PRO A 1 270 ? 60.961 17.851 -67.533 1.00 88.19 270 PRO A N 1
ATOM 2059 C CA . PRO A 1 270 ? 62.396 17.545 -67.548 1.00 88.19 270 PRO A CA 1
ATOM 2060 C C . PRO A 1 270 ? 62.948 17.291 -68.954 1.00 88.19 270 PRO A C 1
ATOM 2062 O O . PRO A 1 270 ? 64.061 17.705 -69.270 1.00 88.19 270 PRO A O 1
ATOM 2065 N N . ASP A 1 271 ? 62.152 16.640 -69.809 1.00 91.94 271 ASP A N 1
ATOM 2066 C CA . ASP A 1 271 ? 62.490 16.367 -71.204 1.00 91.94 271 ASP A CA 1
ATOM 2067 C C . ASP A 1 271 ? 61.399 16.905 -72.137 1.00 91.94 271 ASP A C 1
ATOM 2069 O O . ASP A 1 271 ? 60.369 16.273 -72.395 1.00 91.94 271 ASP A O 1
ATOM 2073 N N . LYS A 1 272 ? 61.633 18.119 -72.641 1.00 88.50 272 LYS A N 1
ATOM 2074 C CA . LYS A 1 272 ? 60.714 18.812 -73.551 1.00 88.50 272 LYS A CA 1
ATOM 2075 C C . LYS A 1 272 ? 60.640 18.141 -74.922 1.00 88.50 272 LYS A C 1
ATOM 2077 O O . LYS A 1 272 ? 59.599 18.226 -75.569 1.00 88.50 272 LYS A O 1
ATOM 2082 N N . GLU A 1 273 ? 61.701 17.470 -75.368 1.00 87.31 273 GLU A N 1
ATOM 2083 C CA . GLU A 1 273 ? 61.713 16.783 -76.662 1.00 87.31 273 GLU A CA 1
ATOM 2084 C C . GLU A 1 273 ? 60.906 15.486 -76.584 1.00 87.31 273 GLU A C 1
ATOM 2086 O O . GLU A 1 273 ? 60.028 15.261 -77.418 1.00 87.31 273 GLU A O 1
ATOM 2091 N N . GLN A 1 274 ? 61.091 14.690 -75.527 1.00 90.69 274 GLN A N 1
ATOM 2092 C CA . GLN A 1 274 ? 60.248 13.519 -75.280 1.00 90.69 274 GLN A CA 1
ATOM 2093 C C . GLN A 1 274 ? 58.785 13.917 -75.046 1.00 90.69 274 GLN A C 1
ATOM 2095 O O . GLN A 1 274 ? 57.881 13.227 -75.516 1.00 90.69 274 GLN A O 1
ATOM 2100 N N . ALA A 1 275 ? 58.523 15.051 -74.386 1.00 91.25 275 ALA A N 1
ATOM 2101 C CA . ALA A 1 275 ? 57.165 15.574 -74.258 1.00 91.25 275 ALA A CA 1
ATOM 2102 C C . ALA A 1 275 ? 56.547 15.911 -75.625 1.00 91.25 275 ALA A C 1
ATOM 2104 O O . ALA A 1 275 ? 55.419 15.499 -75.892 1.00 91.25 275 ALA A O 1
ATOM 2105 N N . LYS A 1 276 ? 57.281 16.579 -76.529 1.00 90.38 276 LYS A N 1
ATOM 2106 C CA . LYS A 1 276 ? 56.818 16.827 -77.909 1.00 90.38 276 LYS A CA 1
ATOM 2107 C C . LYS A 1 276 ? 56.524 15.526 -78.655 1.00 90.38 276 LYS A C 1
ATOM 2109 O O . LYS A 1 276 ? 55.496 15.454 -79.322 1.00 90.38 276 LYS A O 1
ATOM 2114 N N . VAL A 1 277 ? 57.367 14.499 -78.516 1.00 90.38 277 VAL A N 1
ATOM 2115 C CA . VAL A 1 277 ? 57.121 13.161 -79.090 1.00 90.38 277 VAL A CA 1
ATOM 2116 C C . VAL A 1 277 ? 55.839 12.548 -78.526 1.00 90.38 277 VAL A C 1
ATOM 2118 O O . VAL A 1 277 ? 54.995 12.097 -79.296 1.00 90.38 277 VAL A O 1
ATOM 2121 N N . ASN A 1 278 ? 55.644 12.587 -77.206 1.00 90.88 278 ASN A N 1
ATOM 2122 C CA . ASN A 1 278 ? 54.438 12.065 -76.556 1.00 90.88 278 ASN A CA 1
ATOM 2123 C C . ASN A 1 278 ? 53.164 12.812 -77.002 1.00 90.88 278 ASN A C 1
ATOM 2125 O O . ASN A 1 278 ? 52.095 12.208 -77.058 1.00 90.88 278 ASN A O 1
ATOM 2129 N N . PHE A 1 279 ? 53.277 14.097 -77.362 1.00 91.38 279 PHE A N 1
ATOM 2130 C CA . PHE A 1 279 ? 52.198 14.890 -77.965 1.00 91.38 279 PHE A CA 1
ATOM 2131 C C . PHE A 1 279 ? 52.073 14.735 -79.494 1.00 91.38 279 PHE A C 1
ATOM 2133 O O . PHE A 1 279 ? 51.163 15.315 -80.085 1.00 91.38 279 PHE A O 1
ATOM 2140 N N . GLY A 1 280 ? 52.958 13.979 -80.155 1.00 89.38 280 GLY A N 1
ATOM 2141 C CA . GLY A 1 280 ? 52.973 13.816 -81.615 1.00 89.38 280 GLY A CA 1
ATOM 2142 C C . GLY A 1 280 ? 53.426 15.061 -82.394 1.00 89.38 280 GLY A C 1
ATOM 2143 O O . GLY A 1 280 ? 53.093 15.210 -83.568 1.00 89.38 280 GLY A O 1
ATOM 2144 N N . LEU A 1 281 ? 54.158 15.972 -81.745 1.00 91.12 281 LEU A N 1
ATOM 2145 C CA . LEU A 1 281 ? 54.653 17.240 -82.300 1.00 91.12 281 LEU A CA 1
ATOM 2146 C C . LEU A 1 281 ? 56.150 17.207 -82.664 1.00 91.12 281 LEU A C 1
ATOM 2148 O O . LEU A 1 281 ? 56.735 18.243 -82.970 1.00 91.12 281 LEU A O 1
ATOM 2152 N N . ASP A 1 282 ? 56.785 16.035 -82.671 1.00 90.31 282 ASP A N 1
ATOM 2153 C CA . ASP A 1 282 ? 58.226 15.848 -82.915 1.00 90.31 282 ASP A CA 1
ATOM 2154 C C . ASP A 1 282 ? 58.695 16.256 -84.324 1.00 90.31 282 ASP A C 1
ATOM 2156 O O . ASP A 1 282 ? 59.886 16.477 -84.561 1.00 90.31 282 ASP A O 1
ATOM 2160 N N . ARG A 1 283 ? 57.757 16.375 -85.270 1.00 92.75 283 ARG A N 1
ATOM 2161 C CA . ARG A 1 283 ? 58.025 16.820 -86.646 1.00 92.75 283 ARG A CA 1
ATOM 2162 C C . ARG A 1 283 ? 58.147 18.333 -86.790 1.00 92.75 283 ARG A C 1
ATOM 2164 O O . ARG A 1 283 ? 58.683 18.777 -87.803 1.00 92.75 283 ARG A O 1
ATOM 2171 N N . ILE A 1 284 ? 57.671 19.118 -85.824 1.00 92.38 284 ILE A N 1
ATOM 2172 C CA . ILE A 1 284 ? 57.784 20.580 -85.850 1.00 92.38 284 ILE A CA 1
ATOM 2173 C C . ILE A 1 284 ? 59.059 20.968 -85.107 1.00 92.38 284 ILE A C 1
ATOM 2175 O O . ILE A 1 284 ? 59.161 20.784 -83.895 1.00 92.38 284 ILE A O 1
ATOM 2179 N N . LYS A 1 285 ? 60.033 21.524 -85.827 1.00 90.62 285 LYS A N 1
ATOM 2180 C CA . LYS A 1 285 ? 61.292 21.994 -85.243 1.00 90.62 285 LYS A CA 1
ATOM 2181 C C . LYS A 1 285 ? 61.487 23.475 -85.510 1.00 90.62 285 LYS A C 1
ATOM 2183 O O . LYS A 1 285 ? 61.298 23.941 -86.629 1.00 90.62 285 LYS A O 1
ATOM 2188 N N . GLN A 1 286 ? 61.868 24.196 -84.466 1.00 90.50 286 GLN A N 1
ATOM 2189 C CA . GLN A 1 286 ? 62.331 25.573 -84.549 1.00 90.50 286 GLN A CA 1
ATOM 2190 C C . GLN A 1 286 ? 63.826 25.544 -84.270 1.00 90.50 286 GLN A C 1
ATOM 2192 O O . GLN A 1 286 ? 64.246 25.147 -83.185 1.00 90.50 286 GLN A O 1
ATOM 2197 N N . ASN A 1 287 ? 64.601 25.901 -85.280 1.00 89.69 287 ASN A N 1
ATOM 2198 C CA . ASN A 1 287 ? 66.039 26.064 -85.206 1.00 89.69 287 ASN A CA 1
ATOM 2199 C C . ASN A 1 287 ? 66.355 27.564 -85.222 1.00 89.69 287 ASN A C 1
ATOM 2201 O O . ASN A 1 287 ? 65.505 28.372 -85.600 1.00 89.69 287 ASN A O 1
ATOM 2205 N N . ASP A 1 288 ? 67.592 27.925 -84.889 1.00 90.44 288 ASP A N 1
ATOM 2206 C CA . ASP A 1 288 ? 68.032 29.326 -84.864 1.00 90.44 288 ASP A CA 1
ATOM 2207 C C . ASP A 1 288 ? 67.859 30.034 -86.221 1.00 90.44 288 ASP A C 1
ATOM 2209 O O . ASP A 1 288 ? 67.605 31.233 -86.267 1.00 90.44 288 ASP A O 1
ATOM 2213 N N . ASP A 1 289 ? 67.962 29.281 -87.320 1.00 91.38 289 ASP A N 1
ATOM 2214 C CA . ASP A 1 289 ? 67.929 29.783 -88.698 1.00 91.38 289 ASP A CA 1
ATOM 2215 C C . ASP A 1 289 ? 66.598 29.527 -89.425 1.00 91.38 289 ASP A C 1
ATOM 2217 O O . ASP A 1 289 ? 66.410 29.961 -90.565 1.00 91.38 289 ASP A O 1
ATOM 2221 N N . SER A 1 290 ? 65.680 28.748 -88.838 1.00 93.38 290 SER A N 1
ATOM 2222 C CA . SER A 1 290 ? 64.512 28.267 -89.576 1.00 93.38 290 SER A CA 1
ATOM 2223 C C . SER A 1 290 ? 63.435 27.596 -88.727 1.00 93.38 290 SER A C 1
ATOM 2225 O O . SER A 1 290 ? 63.691 26.982 -87.697 1.00 93.38 290 SER A O 1
ATOM 2227 N N . SER A 1 291 ? 62.203 27.623 -89.232 1.00 95.38 291 SER A N 1
ATOM 2228 C CA . SER A 1 291 ? 61.103 26.778 -88.756 1.00 95.38 291 SER A CA 1
ATOM 2229 C C . SER A 1 291 ? 60.809 25.682 -89.775 1.00 95.38 291 SER A C 1
ATOM 2231 O O . SER A 1 291 ? 60.692 25.962 -90.969 1.00 95.38 291 SER A O 1
ATOM 2233 N N . ARG A 1 292 ? 60.706 24.432 -89.314 1.00 95.00 292 ARG A N 1
ATOM 2234 C CA . ARG A 1 292 ? 60.641 23.233 -90.159 1.00 95.00 292 ARG A CA 1
ATOM 2235 C C . ARG A 1 292 ? 59.502 22.309 -89.749 1.00 95.00 292 ARG A C 1
ATOM 2237 O O . ARG A 1 292 ? 59.304 22.049 -88.563 1.00 95.00 292 ARG A O 1
ATOM 2244 N N . LEU A 1 293 ? 58.819 21.747 -90.742 1.00 95.31 293 LEU A N 1
ATOM 2245 C CA . LEU A 1 293 ? 57.933 20.594 -90.594 1.00 95.31 293 LEU A CA 1
ATOM 2246 C C . LEU A 1 293 ? 58.533 19.404 -91.346 1.00 95.31 293 LEU A C 1
ATOM 2248 O O . LEU A 1 293 ? 58.539 19.390 -92.577 1.00 95.31 293 LEU A O 1
ATOM 2252 N N . TYR A 1 294 ? 59.049 18.430 -90.602 1.00 94.06 294 TYR A N 1
ATOM 2253 C CA . TYR A 1 294 ? 59.736 17.256 -91.133 1.00 94.06 294 TYR A CA 1
ATOM 2254 C C . TYR A 1 294 ? 58.782 16.175 -91.653 1.00 94.06 294 TYR A C 1
ATOM 2256 O O . TYR A 1 294 ? 57.677 15.979 -91.146 1.00 94.06 294 TYR A O 1
ATOM 2264 N N . ASP A 1 295 ? 59.248 15.420 -92.645 1.00 92.19 295 ASP A N 1
ATOM 2265 C CA . ASP A 1 295 ? 58.638 14.165 -93.070 1.00 92.19 295 ASP A CA 1
ATOM 2266 C C . ASP A 1 295 ? 58.854 13.047 -92.023 1.00 92.19 295 ASP A C 1
ATOM 2268 O O . ASP A 1 295 ? 59.716 13.163 -91.149 1.00 92.19 295 ASP A O 1
ATOM 2272 N N . PRO A 1 296 ? 58.122 11.917 -92.107 1.00 88.81 296 PRO A N 1
ATOM 2273 C CA . PRO A 1 296 ? 58.249 10.808 -91.157 1.00 88.81 296 PRO A CA 1
ATOM 2274 C C . PRO A 1 296 ? 59.661 10.234 -90.985 1.00 88.81 296 PRO A C 1
ATOM 2276 O O . PRO A 1 296 ? 59.944 9.629 -89.956 1.00 88.81 296 PRO A O 1
ATOM 2279 N N . ALA A 1 297 ? 60.536 10.399 -91.978 1.00 89.19 297 ALA A N 1
ATOM 2280 C CA . ALA A 1 297 ? 61.905 9.896 -91.943 1.00 89.19 297 ALA A CA 1
ATOM 2281 C C . ALA A 1 297 ? 62.942 10.949 -91.501 1.00 89.19 297 ALA A C 1
ATOM 2283 O O . ALA A 1 297 ? 64.128 10.630 -91.475 1.00 89.19 297 ALA A O 1
ATOM 2284 N N . ASN A 1 298 ? 62.527 12.180 -91.171 1.00 89.44 298 ASN A N 1
ATOM 2285 C CA . ASN A 1 298 ? 63.401 13.314 -90.839 1.00 89.44 298 ASN A CA 1
ATOM 2286 C C . ASN A 1 298 ? 64.461 13.631 -91.920 1.00 89.44 298 ASN A C 1
ATOM 2288 O O . ASN A 1 298 ? 65.576 14.043 -91.608 1.00 89.44 298 ASN A O 1
ATOM 2292 N N . ARG A 1 299 ? 64.128 13.425 -93.198 1.00 92.25 299 ARG A N 1
ATOM 2293 C CA . ARG A 1 299 ? 65.017 13.660 -94.351 1.00 92.25 299 ARG A CA 1
ATOM 2294 C C . ARG A 1 299 ? 64.664 14.924 -95.117 1.00 92.25 299 ARG A C 1
ATOM 2296 O O . ARG A 1 299 ? 65.546 15.579 -95.662 1.00 92.25 299 ARG A O 1
ATOM 2303 N N . ARG A 1 300 ? 63.375 15.245 -95.198 1.00 93.44 300 ARG A N 1
ATOM 2304 C CA . ARG A 1 300 ? 62.855 16.403 -95.927 1.00 93.44 300 ARG A CA 1
ATOM 2305 C C . ARG A 1 300 ? 61.950 17.202 -95.023 1.00 93.44 300 ARG A C 1
ATOM 2307 O O . ARG A 1 300 ? 61.322 16.651 -94.124 1.00 93.44 300 ARG A O 1
ATOM 2314 N N . ASN A 1 301 ? 61.864 18.494 -95.277 1.00 94.69 301 ASN A N 1
ATOM 2315 C CA . ASN A 1 301 ? 60.999 19.360 -94.500 1.00 94.69 301 ASN A CA 1
ATOM 2316 C C . ASN A 1 301 ? 60.406 20.471 -95.356 1.00 94.69 301 ASN A C 1
ATOM 2318 O O . ASN A 1 301 ? 60.991 20.884 -96.353 1.00 94.69 301 ASN A O 1
ATOM 2322 N N . ILE A 1 302 ? 59.228 20.940 -94.957 1.00 94.75 302 ILE A N 1
ATOM 2323 C CA . ILE A 1 302 ? 58.752 22.263 -95.354 1.00 94.75 302 ILE A CA 1
ATOM 2324 C C . ILE A 1 302 ? 59.460 23.251 -94.432 1.00 94.75 302 ILE A C 1
ATOM 2326 O O . ILE A 1 302 ? 59.325 23.134 -93.213 1.00 94.75 302 ILE A O 1
ATOM 2330 N N . VAL A 1 303 ? 60.217 24.186 -94.999 1.00 95.38 303 VAL A N 1
ATOM 2331 C CA . VAL A 1 303 ? 61.022 25.157 -94.253 1.00 95.38 303 VAL A CA 1
ATOM 2332 C C . VAL A 1 303 ? 60.596 26.584 -94.545 1.00 95.38 303 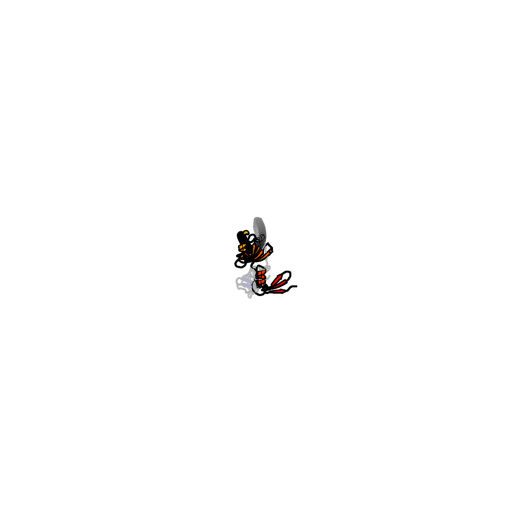VAL A C 1
ATOM 2334 O O . VAL A 1 303 ? 60.288 26.924 -95.687 1.00 95.38 303 VAL A O 1
ATOM 2337 N N . LEU A 1 304 ? 60.645 27.413 -93.507 1.00 96.00 304 LEU A N 1
ATOM 2338 C CA . LEU A 1 304 ? 60.754 28.864 -93.590 1.00 96.00 304 LEU A CA 1
ATOM 2339 C C . LEU A 1 304 ? 62.085 29.268 -92.948 1.00 96.00 304 LEU A C 1
ATOM 2341 O O . LEU A 1 304 ? 62.276 29.043 -91.753 1.00 96.00 304 LEU A O 1
ATOM 2345 N N . MET A 1 305 ? 63.001 29.812 -93.745 1.00 93.62 305 MET A N 1
ATOM 2346 C CA . MET A 1 305 ? 64.307 30.297 -93.291 1.00 93.62 305 MET A CA 1
ATOM 2347 C C . MET A 1 305 ? 64.213 31.753 -92.817 1.00 93.62 305 MET A C 1
ATOM 2349 O O . MET A 1 305 ? 63.380 32.517 -93.308 1.00 93.62 305 MET A O 1
ATOM 2353 N N . ASP A 1 306 ? 65.096 32.155 -91.906 1.00 93.06 306 ASP A N 1
ATOM 2354 C CA . ASP A 1 306 ? 65.235 33.535 -91.412 1.00 93.06 306 ASP A CA 1
ATOM 2355 C C . ASP A 1 306 ? 65.562 34.555 -92.523 1.00 93.06 306 ASP A C 1
ATOM 2357 O O . ASP A 1 306 ? 65.140 35.709 -92.467 1.00 93.06 306 ASP A O 1
ATOM 2361 N N . THR A 1 307 ? 66.225 34.103 -93.591 1.00 93.12 307 THR A N 1
ATOM 2362 C CA . THR A 1 307 ? 66.485 34.854 -94.831 1.00 93.12 307 THR A CA 1
ATOM 2363 C C . THR A 1 307 ? 65.225 35.165 -95.651 1.00 93.12 307 THR A C 1
ATOM 2365 O O . THR A 1 307 ? 65.303 35.881 -96.649 1.00 93.12 307 THR A O 1
ATOM 2368 N N . GLY A 1 308 ? 64.060 34.633 -95.265 1.00 90.31 308 GLY A N 1
ATOM 2369 C CA . GLY A 1 308 ? 62.781 34.816 -95.958 1.00 90.31 308 GLY A CA 1
ATOM 2370 C C . GLY A 1 308 ? 62.514 33.808 -97.081 1.00 90.31 308 GLY A C 1
ATOM 2371 O O . GLY A 1 308 ? 61.455 33.855 -97.709 1.00 90.31 308 GLY A O 1
ATOM 2372 N N . VAL A 1 309 ? 63.438 32.878 -97.339 1.00 92.31 309 VAL A N 1
ATOM 2373 C CA . VAL A 1 309 ? 63.242 31.789 -98.308 1.00 92.31 309 VAL A CA 1
ATOM 2374 C C . VAL A 1 309 ? 62.376 30.688 -97.689 1.00 92.31 309 VAL A C 1
ATOM 2376 O O . VAL A 1 309 ? 62.586 30.291 -96.543 1.00 92.31 309 VAL A O 1
ATOM 2379 N N . TRP A 1 310 ? 61.419 30.156 -98.453 1.00 93.25 310 TRP A N 1
ATOM 2380 C CA . TRP A 1 310 ? 60.585 29.029 -98.035 1.00 93.25 310 TRP A CA 1
ATOM 2381 C C . TRP A 1 310 ? 60.460 27.980 -99.141 1.00 93.25 310 TRP A C 1
ATOM 2383 O O . TRP A 1 310 ? 60.586 28.287 -100.327 1.00 93.25 310 TRP A O 1
ATOM 2393 N N . GLY A 1 311 ? 60.207 26.731 -98.758 1.00 92.62 311 GLY A N 1
ATOM 2394 C CA . GLY A 1 311 ? 60.021 25.638 -99.711 1.00 92.62 311 GLY A CA 1
ATOM 2395 C C . GLY A 1 311 ? 60.181 24.262 -99.078 1.00 92.62 311 GLY A C 1
ATOM 2396 O O . GLY A 1 311 ? 60.186 24.131 -97.856 1.00 92.62 311 GLY A O 1
ATOM 2397 N N . VAL A 1 312 ? 60.316 23.229 -99.914 1.00 93.12 312 VAL A N 1
ATOM 2398 C CA . VAL A 1 312 ? 60.713 21.892 -99.455 1.00 93.12 312 VAL A CA 1
ATOM 2399 C C . VAL A 1 312 ? 62.232 21.800 -99.510 1.00 93.12 312 VAL A C 1
ATOM 2401 O O . VAL A 1 312 ? 62.816 21.972 -100.577 1.00 93.12 312 VAL A O 1
ATOM 2404 N N . TYR A 1 313 ? 62.868 21.519 -98.381 1.00 93.62 313 TYR A N 1
ATOM 2405 C CA . TYR A 1 313 ? 64.314 21.356 -98.280 1.00 93.62 313 TYR A CA 1
ATOM 2406 C C . TYR A 1 313 ? 64.664 19.894 -98.014 1.00 93.62 313 TYR A C 1
ATOM 2408 O O . TYR A 1 313 ? 64.026 19.225 -97.195 1.00 93.62 313 TYR A O 1
ATOM 2416 N N . ASP A 1 314 ? 65.656 19.379 -98.736 1.00 94.12 314 ASP A N 1
ATOM 2417 C CA . ASP A 1 314 ? 66.208 18.047 -98.516 1.00 94.12 314 ASP A CA 1
ATOM 2418 C C . ASP A 1 314 ? 67.454 18.176 -97.637 1.00 94.12 314 ASP A C 1
ATOM 2420 O O 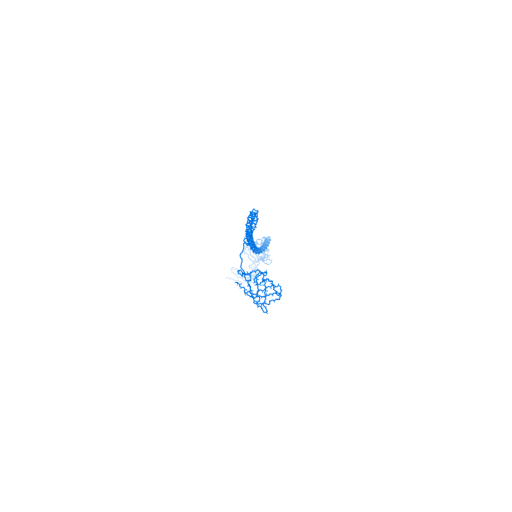. ASP A 1 314 ? 68.517 18.610 -98.084 1.00 94.12 314 ASP A O 1
ATOM 2424 N N . ASP A 1 315 ? 67.317 17.807 -96.363 1.00 90.62 315 ASP A N 1
ATOM 2425 C CA . ASP A 1 315 ? 68.395 17.923 -95.383 1.00 90.62 315 ASP A CA 1
ATOM 2426 C C . ASP A 1 315 ? 69.539 16.936 -95.658 1.00 90.62 315 ASP A C 1
ATOM 2428 O O . ASP A 1 315 ? 70.645 17.147 -95.154 1.00 90.62 315 ASP A O 1
ATOM 2432 N N . VAL A 1 316 ? 69.307 15.882 -96.449 1.00 92.00 316 VAL A N 1
ATOM 2433 C CA . VAL A 1 316 ? 70.342 14.918 -96.847 1.00 92.00 316 VAL A CA 1
ATOM 2434 C C . VAL A 1 316 ? 71.208 15.511 -97.956 1.00 92.00 316 VAL A C 1
ATOM 2436 O O . VAL A 1 316 ? 72.432 15.457 -97.873 1.00 92.00 316 VAL A O 1
ATOM 2439 N N . ASN A 1 317 ? 70.580 16.123 -98.962 1.00 92.25 317 ASN A N 1
ATOM 2440 C CA . ASN A 1 317 ? 71.266 16.672 -100.138 1.00 92.25 317 ASN A CA 1
ATOM 2441 C C . ASN A 1 317 ? 71.598 18.170 -100.032 1.00 92.25 317 ASN A C 1
ATOM 2443 O O . ASN A 1 317 ? 72.177 18.729 -100.961 1.00 92.25 317 ASN A O 1
ATOM 2447 N N . LYS A 1 318 ? 71.217 18.826 -98.928 1.00 91.25 318 LYS A N 1
ATOM 2448 C CA . LYS A 1 318 ? 71.456 20.253 -98.642 1.00 91.25 318 LYS A CA 1
ATOM 2449 C C . LYS A 1 318 ? 70.992 21.195 -99.758 1.00 91.25 318 LYS A C 1
ATOM 2451 O O . LYS A 1 318 ? 71.661 22.172 -100.085 1.00 91.25 318 LYS A O 1
ATOM 2456 N N . SER A 1 319 ? 69.830 20.907 -100.332 1.00 92.31 319 SER A N 1
ATOM 2457 C CA . SER A 1 319 ? 69.271 21.639 -101.472 1.00 92.31 319 SER A CA 1
ATOM 2458 C C . SER A 1 319 ? 67.759 21.814 -101.348 1.00 92.31 319 SER A C 1
ATOM 2460 O O . SER A 1 319 ? 67.067 21.031 -100.690 1.00 92.31 319 SER A O 1
ATOM 2462 N N . PHE A 1 320 ? 67.245 22.866 -101.989 1.00 92.25 320 PHE A N 1
ATOM 2463 C CA . PHE A 1 320 ? 65.808 23.041 -102.168 1.00 92.25 320 PHE A CA 1
ATOM 2464 C C . PHE A 1 320 ? 65.303 22.076 -103.231 1.00 92.25 320 PHE A C 1
ATOM 2466 O O . PHE A 1 320 ? 65.832 22.024 -104.333 1.00 92.25 320 PHE A O 1
ATOM 2473 N N . VAL A 1 321 ? 64.244 21.342 -102.908 1.00 92.69 321 VAL A N 1
ATOM 2474 C CA . VAL A 1 321 ? 63.595 20.428 -103.841 1.00 92.69 321 VAL A CA 1
ATOM 2475 C C . VAL A 1 321 ? 62.588 21.225 -104.668 1.00 92.69 321 VAL A C 1
ATOM 2477 O O . VAL A 1 321 ? 61.625 21.753 -104.098 1.00 92.69 321 VAL A O 1
ATOM 2480 N N . PRO A 1 322 ? 62.742 21.305 -106.001 1.00 91.19 322 PRO A N 1
ATOM 2481 C CA . PRO A 1 322 ? 61.752 21.971 -106.827 1.00 91.19 322 PRO A CA 1
ATOM 2482 C C . PRO A 1 322 ? 60.420 21.216 -106.760 1.00 91.19 322 PRO A C 1
ATOM 2484 O O . PRO A 1 322 ? 60.369 19.989 -106.881 1.00 91.19 322 PRO A O 1
ATOM 2487 N N . LEU A 1 323 ? 59.316 21.947 -106.585 1.00 89.62 323 LEU A N 1
ATOM 2488 C CA . LEU A 1 323 ? 57.983 21.346 -106.590 1.00 89.62 323 LEU A CA 1
ATOM 2489 C C . LEU A 1 323 ? 57.684 20.768 -107.975 1.00 89.62 323 LEU A C 1
ATOM 2491 O O . LEU A 1 323 ? 57.777 21.467 -108.985 1.00 89.62 323 LEU A O 1
ATOM 2495 N N . GLY A 1 324 ? 57.304 19.492 -108.019 1.00 89.19 324 GLY A N 1
ATOM 2496 C CA . GLY A 1 324 ? 56.894 18.838 -109.256 1.00 89.19 324 GLY A CA 1
ATOM 2497 C C . GLY A 1 324 ? 55.646 19.485 -109.862 1.00 89.19 324 GLY A C 1
ATOM 2498 O O . GLY A 1 324 ? 54.840 20.100 -109.162 1.00 89.19 324 GLY A O 1
ATOM 2499 N N . ILE A 1 325 ? 55.443 19.287 -111.169 1.00 86.38 325 ILE A N 1
ATOM 2500 C CA . ILE A 1 325 ? 54.301 19.857 -111.911 1.00 86.38 325 ILE A CA 1
ATOM 2501 C C . ILE A 1 325 ? 52.959 19.442 -111.288 1.00 86.38 325 ILE A C 1
ATOM 2503 O O . ILE A 1 325 ? 52.047 20.254 -111.159 1.00 86.38 325 ILE A O 1
ATOM 2507 N N . LYS A 1 326 ? 52.846 18.191 -110.818 1.00 87.06 326 LYS A N 1
ATOM 2508 C CA . LYS A 1 326 ? 51.631 17.687 -110.151 1.00 87.06 326 LYS A CA 1
ATOM 2509 C C . LYS A 1 326 ? 51.323 18.388 -108.822 1.00 87.06 326 LYS A C 1
ATOM 2511 O O . LYS A 1 326 ? 50.183 18.348 -108.380 1.00 87.06 326 LYS A O 1
ATOM 2516 N N . GLN A 1 327 ? 52.320 19.004 -108.191 1.00 90.44 327 GLN A N 1
ATOM 2517 C CA . GLN A 1 327 ? 52.190 19.780 -106.957 1.00 90.44 327 GLN A CA 1
ATOM 2518 C C . GLN A 1 327 ? 52.108 21.294 -107.236 1.00 90.44 327 GLN A C 1
ATOM 2520 O O . GLN A 1 327 ? 52.202 22.088 -106.306 1.00 90.44 327 GLN A O 1
ATOM 2525 N N . GLY A 1 328 ? 51.934 21.700 -108.502 1.00 86.81 328 GLY A N 1
ATOM 2526 C CA . GLY A 1 328 ? 51.769 23.099 -108.911 1.00 86.81 328 GLY A CA 1
ATOM 2527 C C . GLY A 1 328 ? 53.071 23.869 -109.160 1.00 86.81 328 GLY A C 1
ATOM 2528 O O . GLY A 1 328 ? 53.014 25.071 -109.403 1.00 86.81 328 GLY A O 1
ATOM 2529 N N . GLY A 1 329 ? 54.234 23.211 -109.109 1.00 89.81 329 GLY A N 1
ATOM 2530 C CA . GLY A 1 329 ? 55.524 23.829 -109.427 1.00 89.81 329 GLY A CA 1
ATOM 2531 C C . GLY A 1 329 ? 55.964 23.636 -110.880 1.00 89.81 329 GLY A C 1
ATOM 2532 O O . GLY A 1 329 ? 55.224 23.134 -111.723 1.00 89.81 329 GLY A O 1
ATOM 2533 N N . THR A 1 330 ? 57.207 24.019 -111.176 1.00 91.31 330 THR A N 1
ATOM 2534 C CA . THR A 1 330 ? 57.822 23.857 -112.507 1.00 91.31 330 THR A CA 1
ATOM 2535 C C . THR A 1 330 ? 58.681 22.594 -112.619 1.00 91.31 330 THR A C 1
ATOM 2537 O O . THR A 1 330 ? 59.125 22.248 -113.708 1.00 91.31 330 THR A O 1
ATOM 2540 N N . GLY A 1 331 ? 58.951 21.902 -111.507 1.00 89.94 331 GLY A N 1
ATOM 2541 C CA . GLY A 1 331 ? 59.853 20.750 -111.436 1.00 89.94 331 GLY A CA 1
ATOM 2542 C C . GLY A 1 331 ? 61.337 21.070 -111.651 1.00 89.94 331 GLY A C 1
ATOM 2543 O O . GLY A 1 331 ? 62.112 20.141 -111.852 1.00 89.94 331 GLY A O 1
ATOM 2544 N N . ALA A 1 332 ? 61.740 22.345 -111.645 1.00 90.44 332 ALA A N 1
ATOM 2545 C CA . ALA A 1 332 ? 63.120 22.767 -111.883 1.00 90.44 332 ALA A CA 1
ATOM 2546 C C . ALA A 1 332 ? 63.590 23.843 -110.893 1.00 90.44 332 ALA A C 1
ATOM 2548 O O . ALA A 1 332 ? 62.801 24.670 -110.444 1.00 90.44 332 ALA A O 1
ATOM 2549 N N . GLU A 1 333 ? 64.892 23.853 -110.600 1.00 88.44 333 GLU A N 1
ATOM 2550 C CA . GLU A 1 333 ? 65.540 24.820 -109.695 1.00 88.44 333 GLU A CA 1
ATOM 2551 C C . GLU A 1 333 ? 65.923 26.139 -110.387 1.00 88.44 333 GLU A C 1
ATOM 2553 O O . GLU A 1 333 ? 66.312 27.104 -109.736 1.00 88.44 333 GLU A O 1
ATOM 2558 N N . ASN A 1 334 ? 65.825 26.202 -111.717 1.00 87.62 334 ASN A N 1
ATOM 2559 C CA . ASN A 1 334 ? 66.180 27.378 -112.501 1.00 87.62 334 ASN A CA 1
ATOM 2560 C C . ASN A 1 334 ? 65.194 27.611 -113.657 1.00 87.62 334 ASN A C 1
ATOM 2562 O O . ASN A 1 334 ? 64.401 26.743 -114.030 1.00 87.62 334 ASN A O 1
ATOM 2566 N N . VAL A 1 335 ? 65.252 28.818 -114.228 1.00 85.81 335 VAL A N 1
ATOM 2567 C CA . VAL A 1 335 ? 64.338 29.281 -115.285 1.00 85.81 335 VAL A CA 1
ATOM 2568 C C . VAL A 1 335 ? 64.423 28.415 -116.545 1.00 85.81 335 VAL A C 1
ATOM 2570 O O . VAL A 1 335 ? 63.405 28.176 -117.190 1.00 85.81 335 VAL A O 1
ATOM 2573 N N . GLU A 1 336 ? 65.615 27.946 -116.913 1.00 85.88 336 GLU A N 1
ATOM 2574 C CA . GLU A 1 336 ? 65.819 27.142 -118.122 1.00 85.88 336 GLU A CA 1
ATOM 2575 C C . GLU A 1 336 ? 65.161 25.765 -117.994 1.00 85.88 336 GLU A C 1
ATOM 2577 O O . GLU A 1 336 ? 64.343 25.394 -118.837 1.00 85.88 336 GLU A O 1
ATOM 2582 N N . GLY A 1 337 ? 65.411 25.060 -116.888 1.00 87.75 337 GLY A N 1
ATOM 2583 C CA . GLY A 1 337 ? 64.744 23.797 -116.586 1.00 87.75 337 GLY A CA 1
ATOM 2584 C C . GLY A 1 337 ? 63.224 23.953 -116.481 1.00 87.75 337 GLY A C 1
ATOM 2585 O O . GLY A 1 337 ? 62.484 23.102 -116.969 1.00 87.75 337 GLY A O 1
ATOM 2586 N N . ALA A 1 338 ? 62.739 25.069 -115.923 1.00 89.38 338 ALA A N 1
ATOM 2587 C CA . ALA A 1 338 ? 61.304 25.345 -115.835 1.00 89.38 338 ALA A CA 1
ATOM 2588 C C . ALA A 1 338 ? 60.661 25.478 -117.226 1.00 89.38 338 ALA A C 1
ATOM 2590 O O . ALA A 1 338 ? 59.577 24.943 -117.464 1.00 89.38 338 ALA A O 1
ATOM 2591 N N . LYS A 1 339 ? 61.340 26.151 -118.164 1.00 86.31 339 LYS A N 1
ATOM 2592 C CA . LYS A 1 339 ? 60.875 26.278 -119.553 1.00 86.31 339 LYS A CA 1
ATOM 2593 C C . LYS A 1 339 ? 60.832 24.928 -120.266 1.00 86.31 339 LYS A C 1
ATOM 2595 O O . LYS A 1 339 ? 59.843 24.641 -120.938 1.00 86.31 339 LYS A O 1
ATOM 2600 N N . ILE A 1 340 ? 61.862 24.100 -120.079 1.00 86.19 340 ILE A N 1
ATOM 2601 C CA . ILE A 1 340 ? 61.921 22.733 -120.622 1.00 86.19 340 ILE A CA 1
ATOM 2602 C C . ILE A 1 340 ? 60.752 21.897 -120.101 1.00 86.19 340 ILE A C 1
ATOM 2604 O O . ILE A 1 340 ? 60.029 21.295 -120.892 1.00 86.19 340 ILE A O 1
ATOM 2608 N N . ASN A 1 341 ? 60.498 21.920 -118.794 1.00 87.06 341 ASN A N 1
ATOM 2609 C CA . ASN A 1 341 ? 59.439 21.121 -118.179 1.00 87.06 341 ASN A CA 1
ATOM 2610 C C . ASN A 1 341 ? 58.021 21.521 -118.626 1.00 87.06 341 ASN A C 1
ATOM 2612 O O . ASN A 1 341 ? 57.138 20.667 -118.684 1.00 87.06 341 ASN A O 1
ATOM 2616 N N . PHE A 1 342 ? 57.799 22.788 -118.989 1.00 86.75 342 PHE A N 1
ATOM 2617 C CA . PHE A 1 342 ? 56.539 23.254 -119.582 1.00 86.75 342 PHE A CA 1
ATOM 2618 C C . PHE A 1 342 ? 56.483 23.129 -121.116 1.00 86.75 342 PHE A C 1
ATOM 2620 O O . PHE A 1 342 ? 55.484 23.516 -121.721 1.00 86.75 342 PHE A O 1
ATOM 2627 N N . GLY A 1 343 ? 57.529 22.602 -121.764 1.00 83.12 343 GLY A N 1
ATOM 2628 C CA . GLY A 1 343 ? 57.607 22.478 -123.225 1.00 83.12 343 GLY A CA 1
ATOM 2629 C C . GLY A 1 343 ? 57.699 23.818 -123.969 1.00 83.12 343 GLY A C 1
ATOM 2630 O O . GLY A 1 343 ? 57.392 23.887 -125.164 1.00 83.12 343 GLY A O 1
ATOM 2631 N N . ILE A 1 344 ? 58.094 24.882 -123.259 1.00 83.94 344 ILE A N 1
ATOM 2632 C CA . ILE A 1 344 ? 58.277 26.249 -123.772 1.00 83.94 344 ILE A CA 1
ATOM 2633 C C . ILE A 1 344 ? 59.756 26.638 -123.882 1.00 83.94 344 ILE A C 1
ATOM 2635 O O . ILE A 1 344 ? 60.076 27.799 -124.102 1.00 83.94 344 ILE A O 1
ATOM 2639 N N . ASP A 1 345 ? 60.677 25.691 -123.751 1.00 80.88 345 ASP A N 1
ATOM 2640 C CA . ASP A 1 345 ? 62.111 25.859 -124.025 1.00 80.88 345 ASP A CA 1
ATOM 2641 C C . ASP A 1 345 ? 62.388 26.393 -125.432 1.00 80.88 345 ASP A C 1
ATOM 2643 O O . ASP A 1 345 ? 63.314 27.175 -125.644 1.00 80.88 345 ASP A O 1
ATOM 2647 N N . ARG A 1 346 ? 61.524 26.032 -126.385 1.00 81.12 346 ARG A N 1
ATOM 2648 C CA . ARG A 1 346 ? 61.562 26.546 -127.757 1.00 81.12 346 ARG A CA 1
ATOM 2649 C C . ARG A 1 346 ? 61.158 28.015 -127.861 1.00 81.12 346 ARG A C 1
ATOM 2651 O O . ARG A 1 346 ? 61.453 28.621 -128.887 1.00 81.12 346 ARG A O 1
ATOM 2658 N N . LEU A 1 347 ? 60.507 28.583 -126.841 1.00 81.69 347 LEU A N 1
ATOM 2659 C CA . LEU A 1 347 ? 60.129 29.994 -126.778 1.00 81.69 347 LEU A CA 1
ATOM 2660 C C . LEU A 1 347 ? 61.256 30.818 -126.143 1.00 81.69 347 LEU A C 1
ATOM 2662 O O . LEU A 1 347 ? 61.481 30.792 -124.930 1.00 81.69 347 LEU A O 1
ATOM 2666 N N . ARG A 1 348 ? 61.948 31.611 -126.966 1.00 80.94 348 ARG A N 1
ATOM 2667 C CA . ARG A 1 348 ? 62.933 32.597 -126.503 1.00 80.94 348 ARG A CA 1
ATOM 2668 C C . ARG A 1 348 ? 62.475 33.995 -126.884 1.00 80.94 348 ARG A C 1
ATOM 2670 O O . ARG A 1 348 ? 62.306 34.289 -128.061 1.00 80.94 348 ARG A O 1
ATOM 2677 N N . GLN A 1 349 ? 62.322 34.857 -125.890 1.00 81.19 349 GLN A N 1
ATOM 2678 C CA . GLN A 1 349 ? 62.033 36.272 -126.085 1.00 81.19 349 GLN A CA 1
ATOM 2679 C C . GLN A 1 349 ? 63.298 37.085 -125.802 1.00 81.19 349 GLN A C 1
ATOM 2681 O O . GLN A 1 349 ? 63.978 36.852 -124.801 1.00 81.19 349 GLN A O 1
ATOM 2686 N N . THR A 1 350 ? 63.629 38.002 -126.702 1.00 82.12 350 THR A N 1
ATOM 2687 C CA . THR A 1 350 ? 64.587 39.089 -126.473 1.00 82.12 350 THR A CA 1
ATOM 2688 C C . THR A 1 350 ? 63.818 40.411 -126.450 1.00 82.12 350 THR A C 1
ATOM 2690 O O . THR A 1 350 ? 62.606 40.426 -126.661 1.00 82.12 350 THR A O 1
ATOM 2693 N N . GLU A 1 351 ? 64.499 41.532 -126.216 1.00 82.94 351 GLU A N 1
ATOM 2694 C CA . GLU A 1 351 ? 63.854 42.854 -126.219 1.00 82.94 351 GLU A CA 1
ATOM 2695 C C . GLU A 1 351 ? 63.182 43.212 -127.556 1.00 82.94 351 GLU A C 1
ATOM 2697 O O . GLU A 1 351 ? 62.245 44.004 -127.572 1.00 82.94 351 GLU A O 1
ATOM 2702 N N . VAL A 1 352 ? 63.634 42.632 -128.674 1.00 85.19 352 VAL A N 1
ATOM 2703 C CA . VAL A 1 352 ? 63.194 43.021 -130.027 1.00 85.19 352 VAL A CA 1
ATOM 2704 C C . VAL A 1 352 ? 62.472 41.915 -130.791 1.00 85.19 352 VAL A C 1
ATOM 2706 O O . VAL A 1 352 ? 61.934 42.171 -131.867 1.00 85.19 352 VAL A O 1
ATOM 2709 N N . GLU A 1 353 ? 62.461 40.677 -130.293 1.00 85.75 353 GLU A N 1
ATOM 2710 C CA . GLU A 1 353 ? 61.850 39.561 -131.016 1.00 85.75 353 GLU A CA 1
ATOM 2711 C C . GLU A 1 353 ? 61.456 38.384 -130.114 1.00 85.75 353 GLU A C 1
ATOM 2713 O O . GLU A 1 353 ? 62.107 38.087 -129.113 1.00 85.75 353 GLU A O 1
ATOM 2718 N N . THR A 1 354 ? 60.395 37.673 -130.503 1.00 87.19 354 THR A N 1
ATOM 2719 C CA . THR A 1 354 ? 60.024 36.371 -129.932 1.00 87.19 354 THR A CA 1
ATOM 2720 C C . THR A 1 354 ? 60.305 35.281 -130.954 1.00 87.19 354 THR A C 1
ATOM 2722 O O . THR A 1 354 ? 59.901 35.368 -132.112 1.00 87.19 354 THR A O 1
ATOM 2725 N N . MET A 1 355 ? 61.016 34.243 -130.533 1.00 85.81 355 MET A N 1
ATOM 2726 C CA . MET A 1 355 ? 61.435 33.132 -131.375 1.00 85.81 355 MET A CA 1
ATOM 2727 C C . MET A 1 355 ? 60.817 31.824 -130.893 1.00 85.81 355 MET A C 1
ATOM 2729 O O . MET A 1 355 ? 60.847 31.540 -129.696 1.00 85.81 355 MET A O 1
ATOM 2733 N N . VAL A 1 356 ? 60.338 31.013 -131.838 1.00 85.62 356 VAL A N 1
ATOM 2734 C CA . VAL A 1 356 ? 59.994 29.599 -131.645 1.00 85.62 356 VAL A CA 1
ATOM 2735 C C . VAL A 1 356 ? 61.003 28.749 -132.412 1.00 85.62 356 VAL A C 1
ATOM 2737 O O . VAL A 1 356 ? 60.983 28.730 -133.643 1.00 85.62 356 VAL A O 1
ATOM 2740 N N . TYR A 1 357 ? 61.902 28.066 -131.714 1.00 81.75 357 TYR A N 1
ATOM 2741 C CA . TYR A 1 357 ? 62.896 27.188 -132.339 1.00 81.75 357 TYR A CA 1
ATOM 2742 C C . TYR A 1 357 ? 62.288 25.830 -132.730 1.00 81.75 357 TYR A C 1
ATOM 2744 O O . TYR A 1 357 ? 61.402 25.314 -132.050 1.00 81.75 357 TYR A O 1
ATOM 2752 N N . ALA A 1 358 ? 62.755 25.233 -133.828 1.00 77.75 358 ALA A N 1
ATOM 2753 C CA . ALA A 1 358 ? 62.418 23.856 -134.191 1.00 77.75 358 ALA A CA 1
ATOM 2754 C C . ALA A 1 358 ? 63.079 22.847 -133.217 1.00 77.75 358 ALA A C 1
ATOM 2756 O O . ALA A 1 358 ? 64.066 23.198 -132.571 1.00 77.75 358 ALA A O 1
ATOM 2757 N N . PRO A 1 359 ? 62.562 21.604 -133.088 1.00 72.88 359 PRO A N 1
ATOM 2758 C CA . PRO A 1 359 ? 63.114 20.605 -132.165 1.00 72.88 359 PRO A CA 1
ATOM 2759 C C . PRO A 1 359 ? 64.610 20.315 -132.400 1.00 72.88 359 PRO A C 1
ATOM 2761 O O . PRO A 1 359 ? 65.046 20.239 -133.548 1.00 72.88 359 PRO A O 1
ATOM 2764 N N . GLY A 1 360 ? 65.364 20.099 -131.313 1.00 65.31 360 GLY A N 1
ATOM 2765 C CA . GLY A 1 360 ? 66.801 19.780 -131.319 1.00 65.31 360 GLY A CA 1
ATOM 2766 C C . GLY A 1 360 ? 67.660 20.881 -130.685 1.00 65.31 360 GLY A C 1
ATOM 2767 O O . GLY A 1 360 ? 67.447 22.068 -130.936 1.00 65.31 360 GLY A O 1
ATOM 2768 N N . SER A 1 361 ? 68.633 20.500 -129.852 1.00 58.44 361 SER A N 1
ATOM 2769 C CA . SER A 1 361 ? 69.563 21.433 -129.202 1.00 58.44 361 SER A CA 1
ATOM 2770 C C . SER A 1 361 ? 70.307 22.258 -130.263 1.00 58.44 361 SER A C 1
ATOM 2772 O O . SER A 1 361 ? 71.012 21.700 -131.099 1.00 58.44 361 SER A O 1
ATOM 2774 N N . ASN A 1 362 ? 70.138 23.587 -130.242 1.00 63.97 362 ASN A N 1
ATOM 2775 C CA . ASN A 1 362 ? 70.686 24.542 -131.223 1.00 63.97 362 ASN A CA 1
ATOM 2776 C C . ASN A 1 362 ? 70.193 24.392 -132.678 1.00 63.97 362 ASN A C 1
ATOM 2778 O O . ASN A 1 362 ? 70.956 24.619 -133.619 1.00 63.97 362 ASN A O 1
ATOM 2782 N N . SER A 1 363 ? 68.911 24.077 -132.895 1.00 69.81 363 SER A N 1
ATOM 2783 C CA . SER A 1 363 ? 68.344 24.113 -134.250 1.00 69.81 363 SER A CA 1
ATOM 2784 C C . SER A 1 363 ? 68.460 25.519 -134.879 1.00 69.81 363 SER A C 1
ATOM 2786 O O . SER A 1 363 ? 67.985 26.493 -134.288 1.00 69.81 363 SER A O 1
ATOM 2788 N N . PRO A 1 364 ? 69.054 25.668 -136.083 1.00 71.19 364 PRO A N 1
ATOM 2789 C CA . PRO A 1 364 ? 69.119 26.956 -136.779 1.00 71.19 364 PRO A CA 1
ATOM 2790 C C . PRO A 1 364 ? 67.758 27.379 -137.358 1.00 71.19 364 PRO A C 1
ATOM 2792 O O . PRO A 1 364 ? 67.600 28.517 -137.799 1.00 71.19 364 PRO A O 1
ATOM 2795 N N . TYR A 1 365 ? 66.769 26.483 -137.352 1.00 77.94 365 TYR A N 1
ATOM 2796 C CA . TYR A 1 365 ? 65.439 26.722 -137.894 1.00 77.94 365 TYR A CA 1
ATOM 2797 C C . TYR A 1 365 ? 64.511 27.253 -136.802 1.00 77.94 365 TYR A C 1
ATOM 2799 O O . TYR A 1 365 ? 64.289 26.595 -135.785 1.00 77.94 365 TYR A O 1
ATOM 2807 N N . ARG A 1 366 ? 63.960 28.452 -137.009 1.00 83.44 366 ARG A N 1
ATOM 2808 C CA . ARG A 1 366 ? 63.042 29.105 -136.069 1.00 83.44 366 ARG A CA 1
ATOM 2809 C C . ARG A 1 366 ? 61.985 29.930 -136.788 1.00 83.44 366 ARG A C 1
ATOM 2811 O O . ARG A 1 366 ? 62.232 30.450 -137.874 1.00 83.44 366 ARG A O 1
ATOM 2818 N N . ILE A 1 367 ? 60.843 30.104 -136.136 1.00 84.88 367 ILE A N 1
ATOM 2819 C CA . ILE A 1 367 ? 59.873 31.148 -136.467 1.00 84.88 367 ILE A CA 1
ATOM 2820 C C . ILE A 1 367 ? 60.216 32.355 -135.599 1.00 84.88 367 ILE A C 1
ATOM 2822 O O . ILE A 1 367 ? 60.306 32.230 -134.380 1.00 84.88 367 ILE A O 1
ATOM 2826 N N . THR A 1 368 ? 60.432 33.514 -136.213 1.00 84.31 368 THR A N 1
ATOM 2827 C CA . THR A 1 368 ? 60.693 34.768 -135.500 1.00 84.31 368 THR A CA 1
ATOM 2828 C C . THR A 1 368 ? 59.535 35.725 -135.735 1.00 84.31 368 THR A C 1
ATOM 2830 O O . THR A 1 368 ? 59.185 36.001 -136.879 1.00 84.31 368 THR A O 1
ATOM 2833 N N . ILE A 1 369 ? 58.966 36.236 -134.647 1.00 84.56 369 ILE A N 1
ATOM 2834 C CA . ILE A 1 369 ? 57.953 37.288 -134.645 1.00 84.56 369 ILE A CA 1
ATOM 2835 C C . ILE A 1 369 ? 58.611 38.540 -134.066 1.00 84.56 369 ILE A C 1
ATOM 2837 O O . ILE A 1 369 ? 59.164 38.503 -132.964 1.00 84.56 369 ILE A O 1
ATOM 2841 N N . ARG A 1 370 ? 58.571 39.634 -134.823 1.00 83.69 370 ARG A N 1
ATOM 2842 C CA . ARG A 1 370 ? 59.007 40.965 -134.387 1.00 83.69 370 ARG A CA 1
ATOM 2843 C C . ARG A 1 370 ? 57.767 41.849 -134.225 1.00 83.69 370 ARG A C 1
ATOM 2845 O O . ARG A 1 370 ? 56.817 41.621 -134.976 1.00 83.69 370 ARG A O 1
ATOM 2852 N N . PRO A 1 371 ? 57.747 42.751 -133.230 1.00 76.31 371 PRO A N 1
ATOM 2853 C CA . PRO A 1 371 ? 56.652 43.699 -133.050 1.00 76.31 371 PRO A CA 1
ATOM 2854 C C . PRO A 1 371 ? 56.436 44.587 -134.277 1.00 76.31 371 PRO A C 1
ATOM 2856 O O . PRO A 1 371 ? 57.414 44.816 -135.031 1.00 76.31 371 PRO A O 1
#

Secondary structure (DSSP, 8-state):
--EE--SEEEE-TTSEEEEES--TTSTT----TT-EEEE--SS-EEEEEEEE-SSSEEEEEESS---EEEEEEEEE------TTHHHHHHHHHHHHHHHHHHHHHHHHHHHHH--HHHHHHHHHHHHHHHHHHHHHHHHHHHHHHHHHHHHHHHHHHHHHHHHHHHHHHHHHHHHHHHHHHHHHHHHHHHHHHHHHHHHHHHHHHHHHHHHHHHHHHHHHHHHHHHHHHHHHHHHHHHHHHHHHHHHHHHHHH--GGGS--GGGTTTT-S-HHHHHHHTT-TTEEEETTEEEEE-TTSSEEEEEETTS-EEEEETTTTEEEPPPGGGTS-S-SSHHHHHHHTT-TTEEE-SS-EEEEPSSTT-S-EEEE--

Radius of gyration: 121.32 Å; chains: 1; bounding box: 194×93×289 Å